Protein AF-A0A959QUW0-F1 (afdb_monomer_lite)

pLDDT: mean 83.77, std 16.44, range [34.31, 96.44]

Radius of gyration: 16.31 Å; chains: 1; bounding box: 42×39×40 Å

Structure (mmCIF, N/CA/C/O backbone):
data_AF-A0A959QUW0-F1
#
_entry.id   AF-A0A959QUW0-F1
#
loop_
_atom_site.group_PDB
_atom_site.id
_atom_site.type_symbol
_atom_site.label_atom_id
_atom_site.label_alt_id
_atom_site.label_comp_id
_atom_site.label_asym_id
_atom_site.label_entity_id
_atom_site.label_seq_id
_atom_site.pdbx_PDB_ins_code
_atom_site.Cartn_x
_atom_site.Cartn_y
_atom_site.Cartn_z
_atom_site.occupancy
_atom_site.B_iso_or_equiv
_atom_site.auth_seq_id
_atom_site.auth_comp_id
_atom_site.auth_asym_id
_atom_site.auth_atom_id
_atom_site.pdbx_PDB_model_num
ATOM 1 N N . MET A 1 1 ? 13.089 -11.878 11.881 1.00 35.53 1 MET A N 1
ATOM 2 C CA . MET A 1 1 ? 12.065 -12.626 11.130 1.00 35.53 1 MET A CA 1
ATOM 3 C C . MET A 1 1 ? 10.771 -11.864 11.329 1.00 35.53 1 MET A C 1
ATOM 5 O O . MET A 1 1 ? 10.345 -11.741 12.4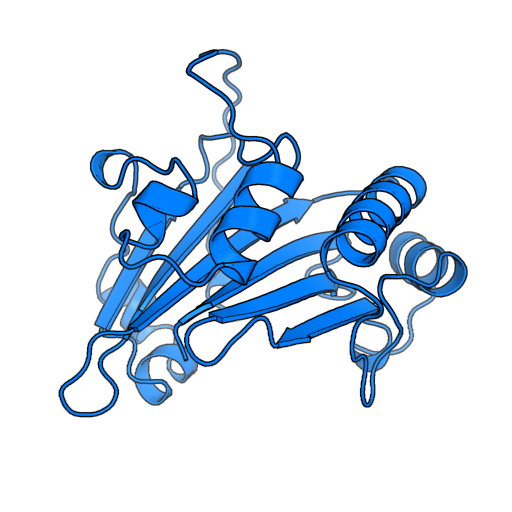71 1.00 35.53 1 MET A O 1
ATOM 9 N N . GLY A 1 2 ? 10.291 -11.177 10.294 1.00 37.03 2 GLY A N 1
ATOM 10 C CA . GLY A 1 2 ? 9.143 -10.270 10.414 1.00 37.03 2 GLY A CA 1
ATOM 11 C C . GLY A 1 2 ? 7.819 -11.014 10.252 1.00 37.03 2 GLY A C 1
ATOM 12 O O . GLY A 1 2 ? 7.801 -12.114 9.706 1.00 37.03 2 GLY A O 1
ATOM 13 N N . LEU A 1 3 ? 6.706 -10.398 10.668 1.00 40.47 3 LEU A N 1
ATOM 14 C CA . LEU A 1 3 ? 5.327 -10.872 10.447 1.00 40.47 3 LEU A CA 1
ATOM 15 C C . LEU A 1 3 ? 5.106 -11.335 8.985 1.00 40.47 3 LEU A C 1
ATOM 17 O O . LEU A 1 3 ? 4.420 -12.321 8.742 1.00 40.47 3 LEU A O 1
ATOM 21 N N . PHE A 1 4 ? 5.786 -10.684 8.033 1.00 46.38 4 PHE A N 1
ATOM 22 C CA . PHE A 1 4 ? 5.810 -11.001 6.600 1.00 46.38 4 PHE A CA 1
ATOM 23 C C . PHE A 1 4 ? 6.355 -12.398 6.239 1.00 46.38 4 PHE A C 1
ATOM 25 O O . PHE A 1 4 ? 5.895 -12.986 5.264 1.00 46.38 4 PHE A O 1
ATOM 32 N N . ASP A 1 5 ? 7.296 -12.953 7.009 1.00 41.53 5 ASP A N 1
ATOM 33 C CA . ASP A 1 5 ? 7.909 -14.259 6.713 1.00 41.53 5 ASP A CA 1
ATOM 34 C C . ASP A 1 5 ? 7.010 -15.436 7.139 1.00 41.53 5 ASP A C 1
ATOM 36 O O . ASP A 1 5 ? 7.130 -16.539 6.606 1.00 41.53 5 ASP A O 1
ATOM 40 N N . PHE A 1 6 ? 6.094 -15.212 8.091 1.00 41.03 6 PHE A N 1
ATOM 41 C CA . PHE A 1 6 ? 5.283 -16.265 8.712 1.00 41.03 6 PHE A CA 1
ATOM 42 C C . PHE A 1 6 ? 4.085 -16.707 7.851 1.00 41.03 6 PHE A C 1
ATOM 44 O O . PHE A 1 6 ? 3.748 -17.888 7.824 1.00 41.03 6 PHE A O 1
ATOM 51 N N . PHE A 1 7 ? 3.463 -15.795 7.097 1.00 45.50 7 PHE A N 1
ATOM 52 C CA . PHE A 1 7 ? 2.233 -16.081 6.335 1.00 45.50 7 PHE A CA 1
ATOM 53 C C . PHE A 1 7 ? 2.466 -16.721 4.952 1.00 45.50 7 PHE A C 1
ATOM 55 O O . PHE A 1 7 ? 1.519 -17.006 4.226 1.00 45.50 7 PHE A O 1
ATOM 62 N N . ARG A 1 8 ? 3.721 -17.008 4.578 1.00 43.03 8 ARG A N 1
ATOM 63 C CA . ARG A 1 8 ? 4.110 -17.460 3.228 1.00 43.03 8 ARG A CA 1
ATOM 64 C C . ARG A 1 8 ? 3.700 -18.906 2.875 1.00 43.03 8 ARG A C 1
ATOM 66 O O . ARG A 1 8 ? 3.784 -19.282 1.709 1.00 43.03 8 ARG A O 1
ATOM 73 N N . ASN A 1 9 ? 3.253 -19.716 3.843 1.00 35.12 9 ASN A N 1
ATOM 74 C CA . ASN A 1 9 ? 3.161 -21.181 3.700 1.00 35.12 9 ASN A CA 1
ATOM 75 C C . ASN A 1 9 ? 1.754 -21.786 3.511 1.00 35.12 9 ASN A C 1
ATOM 77 O O . ASN A 1 9 ? 1.622 -23.007 3.578 1.00 35.12 9 ASN A O 1
ATOM 81 N N . SER A 1 10 ? 0.708 -21.010 3.215 1.00 35.69 10 SER A N 1
ATOM 82 C CA . SER A 1 10 ? -0.604 -21.582 2.865 1.00 35.69 10 SER A CA 1
ATOM 83 C C . SER A 1 10 ? -1.092 -21.085 1.507 1.00 35.69 10 SER A C 1
ATOM 85 O O . SER A 1 10 ? -1.676 -20.012 1.413 1.00 35.69 10 SER A O 1
ATOM 87 N N . LYS A 1 11 ? -0.872 -21.872 0.448 1.00 38.28 11 LYS A N 1
ATOM 88 C CA . LYS A 1 11 ? -1.528 -21.673 -0.852 1.00 38.28 11 LYS A CA 1
ATOM 89 C C . LYS A 1 11 ? -2.442 -22.853 -1.161 1.00 38.28 11 LYS A C 1
ATOM 91 O O . LYS A 1 11 ? -1.979 -23.989 -1.248 1.00 38.28 11 LYS A O 1
ATOM 96 N N . LYS A 1 12 ? -3.719 -22.564 -1.400 1.00 37.34 12 LYS A N 1
ATOM 97 C CA . LYS A 1 12 ? -4.600 -23.336 -2.281 1.00 37.34 12 LYS A CA 1
ATOM 98 C C . LYS A 1 12 ? -5.350 -22.337 -3.158 1.00 37.34 12 LYS A C 1
ATOM 100 O O . LYS A 1 12 ? -5.782 -21.303 -2.670 1.00 37.34 12 LYS A O 1
ATOM 105 N N . ASN A 1 13 ? -5.411 -22.646 -4.447 1.00 39.84 13 ASN A N 1
ATOM 106 C CA . ASN A 1 13 ? -6.091 -21.849 -5.460 1.00 39.84 13 ASN A CA 1
ATOM 107 C C . ASN A 1 13 ? -7.608 -21.976 -5.295 1.00 39.84 13 ASN A C 1
ATOM 109 O O . ASN A 1 13 ? -8.086 -23.101 -5.169 1.00 39.84 13 ASN A O 1
ATOM 113 N N . ASP A 1 14 ? -8.331 -20.866 -5.422 1.00 35.91 14 ASP A N 1
ATOM 114 C CA . ASP A 1 14 ? -9.705 -20.871 -5.926 1.00 35.91 14 ASP A CA 1
ATOM 115 C C . ASP A 1 14 ? -9.975 -19.574 -6.715 1.00 35.91 14 ASP A C 1
ATOM 117 O O . ASP A 1 14 ? -9.581 -18.495 -6.255 1.00 35.91 14 ASP A O 1
ATOM 121 N N . PRO A 1 15 ? -10.586 -19.645 -7.912 1.00 47.59 15 PRO A N 1
ATOM 122 C CA . PRO A 1 15 ? -11.012 -18.481 -8.673 1.00 47.59 15 PRO A CA 1
ATOM 123 C C . PRO A 1 15 ? -12.492 -18.136 -8.413 1.00 47.59 15 PRO A C 1
ATOM 125 O O . PRO A 1 15 ? -13.307 -18.992 -8.092 1.00 47.59 15 PRO A O 1
ATOM 128 N N . ASP A 1 16 ? -12.819 -16.868 -8.663 1.00 40.66 16 ASP A N 1
ATOM 129 C CA . ASP A 1 16 ? -14.159 -16.300 -8.867 1.00 40.66 16 ASP A CA 1
ATOM 130 C C . ASP A 1 16 ? -15.137 -16.153 -7.684 1.00 40.66 16 ASP A C 1
ATOM 132 O O . ASP A 1 16 ? -15.983 -16.998 -7.411 1.00 40.66 16 ASP A O 1
ATOM 136 N N . THR A 1 17 ? -15.198 -14.916 -7.173 1.00 34.47 17 THR A N 1
ATOM 137 C CA . THR A 1 17 ? -16.477 -14.220 -6.943 1.00 34.47 17 THR A CA 1
ATOM 138 C C . THR A 1 17 ? -16.372 -12.768 -7.418 1.00 34.47 17 THR A C 1
ATOM 140 O O . THR A 1 17 ? -15.717 -11.935 -6.790 1.00 34.47 17 THR A O 1
ATOM 143 N N . ASN A 1 18 ? -17.025 -12.468 -8.542 1.00 34.31 18 ASN A N 1
ATOM 144 C CA . ASN A 1 18 ? -17.259 -11.119 -9.056 1.00 34.31 18 ASN A CA 1
ATOM 145 C C . ASN A 1 18 ? -18.348 -10.427 -8.213 1.00 34.31 18 ASN A C 1
ATOM 147 O O . ASN A 1 18 ? -19.526 -10.476 -8.550 1.00 34.31 18 ASN A O 1
ATOM 151 N N . ASN A 1 19 ? -17.949 -9.775 -7.120 1.00 35.81 19 ASN A N 1
ATOM 152 C CA . ASN A 1 19 ? -18.774 -8.811 -6.389 1.00 35.81 19 ASN A CA 1
ATOM 153 C C . ASN A 1 19 ? -18.081 -7.444 -6.466 1.00 35.81 19 ASN A C 1
ATOM 155 O O . ASN A 1 19 ? -17.059 -7.250 -5.819 1.00 35.81 19 ASN A O 1
ATOM 159 N N . GLY A 1 20 ? -18.606 -6.525 -7.287 1.00 43.78 20 GLY A N 1
ATOM 160 C CA . GLY A 1 20 ? -18.319 -5.082 -7.235 1.00 43.78 20 GLY A CA 1
ATOM 161 C C . GLY A 1 20 ? -16.859 -4.675 -7.008 1.00 43.78 20 GLY A C 1
ATOM 162 O O . GLY A 1 20 ? -16.581 -3.960 -6.048 1.00 43.78 20 GLY A O 1
ATOM 163 N N . ARG A 1 21 ? -15.923 -5.122 -7.858 1.00 58.09 21 ARG A N 1
ATOM 164 C CA . ARG A 1 21 ? -14.510 -4.730 -7.728 1.00 58.09 21 ARG A CA 1
ATOM 165 C C . ARG A 1 21 ? -14.369 -3.211 -7.862 1.00 58.09 21 ARG A C 1
ATOM 167 O O . ARG A 1 21 ? -14.600 -2.654 -8.932 1.00 58.09 21 ARG A O 1
ATOM 174 N N . VAL A 1 22 ? -13.998 -2.550 -6.768 1.00 74.62 22 VAL A N 1
ATOM 175 C CA . VAL A 1 22 ? -13.673 -1.120 -6.755 1.00 74.62 22 VAL A CA 1
ATOM 176 C C . VAL A 1 22 ? -12.304 -0.942 -7.415 1.00 74.62 22 VAL A C 1
ATOM 178 O O . VAL A 1 22 ? -11.347 -1.630 -7.051 1.00 74.62 22 VAL A O 1
ATOM 181 N N . SER A 1 23 ? -12.205 -0.049 -8.404 1.00 84.12 23 SER A N 1
ATOM 182 C CA . SER A 1 23 ? -10.933 0.216 -9.080 1.00 84.12 23 SER A CA 1
ATOM 183 C C . SER A 1 23 ? -9.972 0.987 -8.177 1.00 84.12 23 SER A C 1
ATOM 185 O O . SER A 1 23 ? -10.380 1.718 -7.268 1.00 84.12 23 SER A O 1
ATOM 187 N N . ILE A 1 24 ? -8.675 0.863 -8.463 1.00 87.75 24 ILE A N 1
ATOM 188 C CA . ILE A 1 24 ? -7.638 1.554 -7.697 1.00 87.75 24 ILE A CA 1
ATOM 189 C C . ILE A 1 24 ? -7.803 3.079 -7.767 1.00 87.75 24 ILE A C 1
ATOM 191 O O . ILE A 1 24 ? -7.673 3.748 -6.751 1.00 87.75 24 ILE A O 1
ATOM 195 N N . GLU A 1 25 ? -8.196 3.642 -8.911 1.00 89.44 25 GLU A N 1
ATOM 196 C CA . GLU A 1 25 ? -8.419 5.084 -9.073 1.00 89.44 25 GLU A CA 1
ATOM 197 C C . GLU A 1 25 ? -9.594 5.597 -8.245 1.00 89.44 25 GLU A C 1
ATOM 199 O O . GLU A 1 25 ? -9.512 6.688 -7.677 1.00 89.44 25 GLU A O 1
ATOM 204 N N . SER A 1 26 ? -10.681 4.822 -8.157 1.00 88.12 26 SER A N 1
ATOM 205 C CA . SER A 1 26 ? -11.836 5.180 -7.333 1.00 88.12 26 SER A CA 1
ATOM 206 C C . SER A 1 26 ? -11.449 5.250 -5.858 1.00 88.12 26 SER A C 1
ATOM 208 O O . SER A 1 26 ? -11.794 6.219 -5.183 1.00 88.12 26 SER A O 1
ATOM 210 N N . ILE A 1 27 ? -10.657 4.286 -5.383 1.00 91.56 27 ILE A N 1
ATOM 211 C CA . ILE A 1 27 ? -10.139 4.267 -4.007 1.00 91.56 27 ILE A CA 1
ATOM 212 C C . ILE A 1 27 ? -9.197 5.436 -3.761 1.00 91.56 27 ILE A C 1
ATOM 214 O O . ILE A 1 27 ? -9.352 6.161 -2.782 1.00 91.56 27 ILE A O 1
ATOM 218 N N . LEU A 1 28 ? -8.236 5.653 -4.658 1.00 92.88 28 LEU A N 1
ATOM 219 C CA . LEU A 1 28 ? -7.275 6.744 -4.538 1.00 92.88 28 LEU A CA 1
ATOM 220 C C . LEU A 1 28 ? -7.973 8.109 -4.519 1.00 92.88 28 LEU A C 1
ATOM 222 O O . LEU A 1 28 ? -7.607 8.976 -3.726 1.00 92.88 28 LEU A O 1
ATOM 226 N N . SER A 1 29 ? -9.013 8.281 -5.335 1.00 91.12 29 SER A N 1
ATOM 227 C CA . SER A 1 29 ? -9.832 9.494 -5.354 1.00 91.12 29 SER A CA 1
ATOM 228 C C . SER A 1 29 ? -10.610 9.678 -4.049 1.00 91.12 29 SER A C 1
ATOM 230 O O . SER A 1 29 ? -10.595 10.769 -3.484 1.00 91.12 29 SER A O 1
ATOM 232 N N . ALA A 1 30 ? -11.239 8.621 -3.527 1.00 91.56 30 ALA A N 1
ATOM 233 C CA . ALA A 1 30 ? -11.976 8.669 -2.264 1.00 91.56 30 ALA A CA 1
ATOM 234 C C . ALA A 1 30 ? -11.059 8.979 -1.065 1.00 91.56 30 ALA A C 1
ATOM 236 O O . ALA A 1 30 ? -11.357 9.872 -0.268 1.00 91.56 30 ALA A O 1
ATOM 237 N N . LEU A 1 31 ? -9.895 8.325 -0.987 1.00 93.56 31 LEU A N 1
ATOM 238 C CA . LEU A 1 31 ? -8.881 8.610 0.032 1.00 93.56 31 LEU A CA 1
ATOM 239 C C . LEU A 1 31 ? -8.392 10.058 -0.056 1.00 93.56 31 LEU A C 1
ATOM 241 O O . LEU A 1 31 ? -8.257 10.720 0.971 1.00 93.56 31 LEU A O 1
ATOM 245 N N . LYS A 1 32 ? -8.168 10.573 -1.271 1.00 92.06 32 LYS A N 1
ATOM 246 C CA . LYS A 1 32 ? -7.741 11.960 -1.508 1.00 92.06 32 LYS A CA 1
ATOM 247 C C . LYS A 1 32 ? -8.784 12.979 -1.050 1.00 92.06 32 LYS A C 1
ATOM 249 O O . LYS A 1 32 ? -8.406 13.982 -0.448 1.00 92.06 32 LYS A O 1
ATOM 254 N N . LEU A 1 33 ? -10.072 12.705 -1.268 1.00 90.38 33 LEU A N 1
ATOM 255 C CA . LEU A 1 33 ? -11.173 13.554 -0.799 1.00 90.38 33 LEU A CA 1
ATOM 256 C C . LEU A 1 33 ? -11.292 13.597 0.733 1.00 90.38 33 LEU A C 1
ATOM 258 O O . LEU A 1 33 ? -11.799 14.581 1.260 1.00 90.38 33 LEU A O 1
ATOM 262 N N . GLY A 1 34 ? -10.800 12.575 1.443 1.00 83.50 34 GLY A N 1
ATOM 263 C CA . GLY A 1 34 ? -10.765 12.569 2.908 1.00 83.50 34 GLY A CA 1
ATOM 264 C C . GLY A 1 34 ? -12.145 12.403 3.542 1.00 83.50 34 GLY A C 1
ATOM 265 O O . GLY A 1 34 ? -12.473 13.104 4.492 1.00 83.50 34 GLY A O 1
ATOM 266 N N . THR A 1 35 ? -12.960 11.492 3.011 1.00 79.81 35 THR A N 1
ATOM 267 C CA . THR A 1 35 ? -14.326 11.241 3.492 1.00 79.81 35 THR A CA 1
ATOM 268 C C . THR A 1 35 ? -14.371 10.748 4.945 1.00 79.81 35 THR A C 1
ATOM 270 O O . THR A 1 35 ? -13.447 10.080 5.426 1.00 79.81 35 THR A O 1
ATOM 273 N N . ASP A 1 36 ? -15.501 10.985 5.619 1.00 81.31 36 ASP A N 1
ATOM 274 C CA . ASP A 1 36 ? -15.783 10.486 6.979 1.00 81.31 36 ASP A CA 1
ATOM 275 C C . ASP A 1 36 ? -16.100 8.981 7.040 1.00 81.31 36 ASP A C 1
ATOM 277 O O . ASP A 1 36 ? -16.233 8.424 8.126 1.00 81.31 36 ASP A O 1
ATOM 281 N N . GLN A 1 37 ? -16.188 8.316 5.884 1.00 83.38 37 GLN A N 1
ATOM 282 C CA . GLN A 1 37 ? -16.351 6.864 5.783 1.00 83.38 37 GLN A CA 1
ATOM 283 C C . GLN A 1 37 ? -15.207 6.108 6.477 1.00 83.38 37 GLN A C 1
ATOM 285 O O . GLN A 1 37 ? -14.070 6.596 6.544 1.00 83.38 37 GLN A O 1
ATOM 290 N N . ASP A 1 38 ? -15.520 4.909 6.975 1.00 87.62 38 ASP A N 1
ATOM 291 C CA . ASP A 1 38 ? -14.524 3.996 7.537 1.00 87.62 38 ASP A CA 1
ATOM 292 C C . ASP A 1 38 ? -13.542 3.541 6.445 1.00 87.62 38 ASP A C 1
ATOM 294 O O . ASP A 1 38 ? -13.916 3.353 5.284 1.00 87.62 38 ASP A O 1
ATOM 298 N N . LEU A 1 39 ? -12.269 3.354 6.807 1.00 91.44 39 LEU A N 1
ATOM 299 C CA . LEU A 1 39 ? -11.226 2.972 5.857 1.00 91.44 39 LEU A CA 1
ATOM 300 C C . LEU A 1 39 ? -11.571 1.683 5.096 1.00 91.44 39 LEU A C 1
ATOM 302 O O . LEU A 1 39 ? -11.337 1.609 3.892 1.00 91.44 39 LEU A O 1
ATOM 306 N N . LEU A 1 40 ? -12.138 0.670 5.756 1.00 91.81 40 LEU A N 1
ATOM 307 C CA . LEU A 1 40 ? -12.486 -0.581 5.082 1.00 91.81 40 LEU A CA 1
ATOM 308 C C . LEU A 1 40 ? -13.654 -0.402 4.108 1.00 91.81 40 LEU A C 1
ATOM 310 O O . LEU A 1 40 ? -13.661 -1.046 3.061 1.00 91.81 40 LEU A O 1
ATOM 314 N N . GLU A 1 41 ? -14.585 0.510 4.395 1.00 89.50 41 GLU A N 1
ATOM 315 C CA . GLU A 1 41 ? -15.672 0.861 3.475 1.00 89.50 41 GLU A CA 1
ATOM 316 C C . GLU A 1 41 ? -15.136 1.547 2.217 1.00 89.50 41 GLU A C 1
ATOM 318 O O . GLU A 1 41 ? -15.491 1.142 1.110 1.00 89.50 41 GLU A O 1
ATOM 323 N N . ILE A 1 42 ? -14.222 2.514 2.370 1.00 90.19 42 ILE A N 1
ATOM 324 C CA . ILE A 1 42 ? -13.548 3.177 1.238 1.00 90.19 42 ILE A CA 1
ATOM 325 C C . ILE A 1 42 ? -12.841 2.144 0.352 1.00 90.19 42 ILE A C 1
ATOM 327 O O . ILE A 1 42 ? -12.854 2.244 -0.875 1.00 90.19 42 ILE A O 1
ATOM 331 N N . LEU A 1 43 ? -12.232 1.135 0.977 1.00 91.25 43 LEU A N 1
ATOM 332 C CA . LEU A 1 43 ? -11.502 0.070 0.294 1.00 91.25 43 LEU A CA 1
ATOM 333 C C . LEU A 1 43 ? -12.410 -1.032 -0.266 1.00 91.25 43 LEU A C 1
ATOM 335 O O . LEU A 1 43 ? -11.908 -1.940 -0.926 1.00 91.25 43 LEU A O 1
ATOM 339 N N . GLY A 1 44 ? -13.719 -0.994 -0.001 1.00 88.88 44 GLY A N 1
ATOM 340 C CA . GLY A 1 44 ? -14.638 -2.069 -0.373 1.00 88.88 44 GLY A CA 1
ATOM 341 C C . GLY A 1 44 ? -14.301 -3.410 0.293 1.00 88.88 44 GLY A C 1
ATOM 342 O O . GLY A 1 44 ? -14.613 -4.469 -0.250 1.00 88.88 44 GLY A O 1
ATOM 343 N N . VAL A 1 45 ? -13.633 -3.388 1.450 1.00 90.06 45 VAL A N 1
ATOM 344 C CA . VAL A 1 45 ? -13.217 -4.583 2.188 1.00 90.06 45 VAL A CA 1
ATOM 345 C C . VAL A 1 45 ? -14.262 -4.920 3.242 1.00 90.06 45 VAL A C 1
ATOM 347 O O . VAL A 1 45 ? -14.504 -4.164 4.179 1.00 90.06 45 VAL A O 1
ATOM 350 N N . ASN A 1 46 ? -14.849 -6.110 3.142 1.00 89.19 46 ASN A N 1
ATOM 351 C CA . ASN A 1 46 ? -15.743 -6.612 4.177 1.00 89.19 46 ASN A CA 1
ATOM 352 C C . ASN A 1 46 ? -14.932 -7.053 5.408 1.00 89.19 46 ASN A C 1
ATOM 354 O O . ASN A 1 46 ? -14.209 -8.050 5.342 1.00 89.19 46 ASN A O 1
ATOM 358 N N . PHE A 1 47 ? -15.093 -6.364 6.541 1.00 89.94 47 PHE A N 1
ATOM 359 C CA . PHE A 1 47 ? -14.412 -6.698 7.798 1.00 89.94 47 PHE A CA 1
ATOM 360 C C . PHE A 1 47 ? -14.620 -8.159 8.230 1.00 89.94 47 PHE A C 1
ATOM 362 O O . PHE A 1 47 ? -13.687 -8.800 8.705 1.00 89.94 47 PHE A O 1
ATOM 369 N N . TYR A 1 48 ? -15.806 -8.729 7.992 1.00 89.62 48 TYR A N 1
ATOM 370 C CA . TYR A 1 48 ? -16.114 -10.118 8.352 1.00 89.62 48 TYR A CA 1
ATOM 371 C C . TYR A 1 48 ? -15.359 -11.159 7.513 1.00 89.62 48 TYR A C 1
ATOM 373 O O . TYR A 1 48 ? -15.315 -12.327 7.890 1.00 89.62 48 TYR A O 1
ATOM 381 N N . SER A 1 49 ? -14.754 -10.754 6.392 1.00 89.44 49 SER A N 1
ATOM 382 C CA . SER A 1 49 ? -13.868 -11.624 5.605 1.00 89.44 49 SER A CA 1
ATOM 383 C C . SER A 1 49 ? -12.456 -11.730 6.191 1.00 89.44 49 SER A C 1
ATOM 385 O O . SER A 1 49 ? -11.672 -12.576 5.764 1.00 89.44 49 SER A O 1
ATOM 387 N N . LEU A 1 50 ? -12.110 -10.873 7.158 1.00 93.19 50 LEU A N 1
ATOM 388 C CA . LEU A 1 50 ? -10.770 -10.815 7.719 1.00 93.19 50 LEU A CA 1
ATOM 389 C C . LEU A 1 50 ? -10.603 -11.818 8.863 1.00 93.19 50 LEU A C 1
ATOM 391 O O . LEU A 1 50 ? -11.440 -11.943 9.757 1.00 93.19 50 LEU A O 1
ATOM 395 N N . LYS A 1 51 ? -9.461 -12.501 8.873 1.00 94.50 51 LYS A N 1
ATOM 396 C CA . LYS A 1 51 ? -9.051 -13.408 9.946 1.00 94.50 51 LYS A CA 1
ATOM 397 C C . LYS A 1 51 ? -8.244 -12.620 10.975 1.00 94.50 51 LYS A C 1
ATOM 399 O O . LYS A 1 51 ? -7.280 -11.947 10.619 1.00 94.50 51 LYS A O 1
ATOM 404 N N . LYS A 1 52 ? -8.613 -12.696 12.256 1.00 94.88 52 LYS A N 1
ATOM 405 C CA . LYS A 1 52 ? -7.848 -12.059 13.342 1.00 94.88 52 LYS A CA 1
ATOM 406 C C . LYS A 1 52 ? -6.574 -12.859 13.625 1.00 94.88 52 LYS A C 1
ATOM 408 O O . LYS A 1 52 ? -6.627 -14.078 13.791 1.00 94.88 52 LYS A O 1
ATOM 413 N N . ALA A 1 53 ? -5.431 -12.183 13.693 1.00 91.69 53 ALA A N 1
ATOM 414 C CA . ALA A 1 53 ? -4.181 -12.779 14.146 1.00 91.69 53 ALA A CA 1
ATOM 415 C C . ALA A 1 53 ? -4.263 -13.129 15.635 1.00 91.69 53 ALA A C 1
ATOM 417 O O . ALA A 1 53 ? -4.901 -12.429 16.420 1.00 91.69 53 ALA A O 1
ATOM 418 N N . SER A 1 54 ? -3.600 -14.214 16.034 1.00 89.31 54 SER A N 1
ATOM 419 C CA . SER A 1 54 ? -3.514 -14.572 17.446 1.00 89.31 54 SER A CA 1
ATOM 420 C C . SER A 1 54 ? -2.616 -13.596 18.205 1.00 89.31 54 SER A C 1
ATOM 422 O O . SER A 1 54 ? -1.642 -13.067 17.661 1.00 89.31 54 SER A O 1
ATOM 424 N N . ASP A 1 55 ? -2.872 -13.436 19.503 1.00 84.56 55 ASP A N 1
ATOM 425 C CA . ASP A 1 55 ? -2.033 -12.614 20.383 1.00 84.56 55 ASP A CA 1
ATOM 426 C C . ASP A 1 55 ? -0.562 -13.046 20.355 1.00 84.56 55 ASP A C 1
ATOM 428 O O . ASP A 1 55 ? 0.338 -12.226 20.527 1.00 84.56 55 ASP A O 1
ATOM 432 N N . GLN A 1 56 ? -0.294 -14.334 20.111 1.00 84.12 56 GLN A N 1
ATOM 433 C CA . GLN A 1 56 ? 1.066 -14.849 19.983 1.00 84.12 56 GLN A CA 1
ATOM 434 C C . GLN A 1 56 ? 1.787 -14.271 18.758 1.00 84.12 56 GLN A C 1
ATOM 436 O O . GLN A 1 56 ? 2.960 -13.919 18.857 1.00 84.12 56 GLN A O 1
ATOM 441 N N . ILE A 1 57 ? 1.102 -14.138 17.617 1.00 80.88 57 ILE A N 1
ATOM 442 C CA . ILE A 1 57 ? 1.672 -13.521 16.409 1.00 80.88 57 ILE A CA 1
ATOM 443 C C . ILE A 1 57 ? 2.024 -12.059 16.690 1.00 80.88 57 ILE A C 1
ATOM 445 O O . ILE A 1 57 ? 3.104 -11.601 16.317 1.00 80.88 57 ILE A O 1
ATOM 449 N N . LEU A 1 58 ? 1.148 -11.352 17.403 1.00 79.88 58 LEU A N 1
ATOM 450 C CA . LEU A 1 58 ? 1.348 -9.957 17.788 1.00 79.88 58 LEU A CA 1
ATOM 451 C C . LEU A 1 58 ? 2.545 -9.810 18.747 1.00 79.88 58 LEU A C 1
ATOM 453 O O . LEU A 1 58 ? 3.433 -8.990 18.519 1.00 79.88 58 LEU A O 1
ATOM 457 N N . LYS A 1 59 ? 2.650 -10.689 19.754 1.00 81.75 59 LYS A N 1
ATOM 458 C CA . LYS A 1 59 ? 3.787 -10.748 20.694 1.00 81.75 59 LYS A CA 1
ATOM 459 C C . LYS A 1 59 ? 5.117 -11.081 20.026 1.00 81.75 59 LYS A C 1
ATOM 461 O O . LYS A 1 59 ? 6.155 -10.578 20.448 1.00 81.75 59 LYS A O 1
ATOM 466 N N . ASN A 1 60 ? 5.088 -11.884 18.968 1.00 83.06 60 ASN A N 1
ATOM 467 C CA . ASN A 1 60 ? 6.279 -12.229 18.197 1.00 83.06 60 ASN A CA 1
ATOM 468 C C . ASN A 1 60 ? 6.771 -11.073 17.300 1.00 83.06 60 ASN A C 1
ATOM 470 O O . ASN A 1 60 ? 7.810 -11.212 16.657 1.00 83.06 60 ASN A O 1
ATOM 474 N N . ASN A 1 61 ? 6.065 -9.934 17.261 1.00 80.38 61 ASN A N 1
ATOM 475 C CA . ASN A 1 61 ? 6.417 -8.759 16.465 1.00 80.38 61 ASN A CA 1
ATOM 476 C C . ASN A 1 61 ? 6.615 -7.526 17.364 1.00 80.38 61 ASN A C 1
ATOM 478 O O . ASN A 1 61 ? 5.763 -6.640 17.428 1.00 80.38 61 ASN A O 1
ATOM 482 N N . PRO A 1 62 ? 7.763 -7.432 18.064 1.00 81.81 62 PRO A N 1
ATOM 483 C CA . PRO A 1 62 ? 8.015 -6.377 19.046 1.00 81.81 62 PRO A CA 1
ATOM 484 C C . PRO A 1 62 ? 8.002 -4.963 18.448 1.00 81.81 62 PRO A C 1
ATOM 486 O O . PRO A 1 62 ? 7.729 -4.002 19.164 1.00 81.81 62 PRO A O 1
ATOM 489 N N . SER A 1 63 ? 8.261 -4.815 17.145 1.00 82.69 63 SER A N 1
ATOM 490 C CA . SER A 1 63 ? 8.112 -3.540 16.437 1.00 82.69 63 SER A CA 1
ATOM 491 C C . SER A 1 63 ? 6.661 -3.061 16.392 1.00 82.69 63 SER A C 1
ATOM 493 O O . SER A 1 63 ? 6.418 -1.878 16.608 1.00 82.69 63 SER A O 1
ATOM 495 N N . ASP A 1 64 ? 5.709 -3.970 16.166 1.00 82.94 64 ASP A N 1
ATOM 496 C CA . ASP A 1 64 ? 4.279 -3.650 16.118 1.00 82.94 64 ASP A CA 1
ATOM 497 C C . ASP A 1 64 ? 3.764 -3.288 17.517 1.00 82.94 64 ASP A C 1
ATOM 499 O O . ASP A 1 64 ? 3.070 -2.286 17.683 1.00 82.94 64 ASP A O 1
ATOM 503 N N . LEU A 1 65 ? 4.196 -4.024 18.547 1.00 82.69 65 LEU A N 1
ATOM 504 C CA . LEU A 1 65 ? 3.901 -3.673 19.940 1.00 82.69 65 LEU A CA 1
ATOM 505 C C . LEU A 1 65 ? 4.455 -2.293 20.315 1.00 82.69 65 LEU A C 1
ATOM 507 O O . LEU A 1 65 ? 3.755 -1.488 20.924 1.00 82.69 65 LEU A O 1
ATOM 511 N N . LYS A 1 66 ? 5.698 -1.992 19.919 1.00 83.00 66 LYS A N 1
ATOM 512 C CA . LYS A 1 66 ? 6.314 -0.678 20.152 1.00 83.00 66 LYS A CA 1
ATOM 513 C C . LYS A 1 66 ? 5.582 0.445 19.408 1.00 83.00 66 LYS A C 1
ATOM 515 O O . LYS A 1 66 ? 5.548 1.566 19.902 1.00 83.00 66 LYS A O 1
ATOM 520 N N . ALA A 1 67 ? 4.997 0.146 18.250 1.00 80.81 67 ALA A N 1
ATOM 521 C CA . ALA A 1 67 ? 4.168 1.074 17.483 1.00 80.81 67 ALA A CA 1
ATOM 522 C C . ALA A 1 67 ? 2.739 1.233 18.047 1.00 80.81 67 ALA A C 1
ATOM 524 O O . ALA A 1 67 ? 1.979 2.055 17.542 1.00 80.81 67 ALA A O 1
ATOM 525 N N . GLY A 1 68 ? 2.368 0.484 19.095 1.00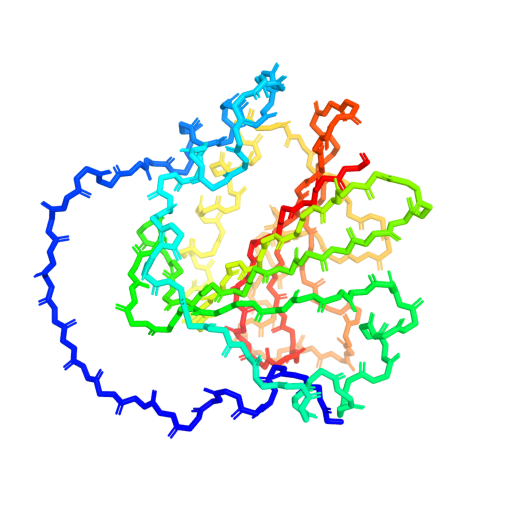 86.50 68 GLY A N 1
ATOM 526 C CA . GLY A 1 68 ? 1.049 0.569 19.728 1.00 86.50 68 GLY A CA 1
ATOM 527 C C . GLY A 1 68 ? -0.053 -0.192 18.988 1.00 86.50 68 GLY A C 1
ATOM 528 O O . GLY A 1 68 ? -1.233 0.119 19.169 1.00 86.50 68 GLY A O 1
ATOM 529 N N . VAL A 1 69 ? 0.312 -1.170 18.151 1.00 89.31 69 VAL A N 1
ATOM 530 C CA . VAL A 1 69 ? -0.643 -2.072 17.495 1.00 89.31 69 VAL A CA 1
ATOM 531 C C . VAL A 1 69 ? -1.326 -2.931 18.554 1.00 89.31 69 VAL A C 1
ATOM 533 O O . VAL A 1 69 ? -0.663 -3.592 19.353 1.00 89.31 69 VAL A O 1
ATOM 536 N N . ILE A 1 70 ? -2.657 -2.916 18.549 1.00 91.69 70 ILE A N 1
ATOM 537 C CA . ILE A 1 70 ? -3.499 -3.671 19.483 1.00 91.69 70 ILE A CA 1
ATOM 538 C C . ILE A 1 70 ? -4.186 -4.854 18.809 1.00 91.69 70 ILE A C 1
ATOM 540 O O . ILE A 1 70 ? -4.440 -5.863 19.460 1.00 91.69 70 ILE A O 1
ATOM 544 N N . GLU A 1 71 ? -4.461 -4.759 17.508 1.00 92.81 71 GLU A N 1
ATOM 545 C CA . GLU A 1 71 ? -5.084 -5.834 16.745 1.00 92.81 71 GLU A CA 1
ATOM 546 C C . GLU A 1 71 ? -4.495 -5.905 15.339 1.00 92.81 71 GLU A C 1
ATOM 548 O O . GLU A 1 71 ? -4.174 -4.888 14.723 1.00 92.81 71 GLU A O 1
ATOM 553 N N . VAL A 1 72 ? -4.375 -7.127 14.826 1.00 93.12 72 VAL A N 1
ATOM 554 C CA . VAL A 1 72 ? -3.961 -7.397 13.452 1.00 93.12 72 VAL A CA 1
ATOM 555 C C . VAL A 1 72 ? -4.956 -8.371 12.850 1.00 93.12 72 VAL A C 1
ATOM 557 O O . VAL A 1 72 ? -5.277 -9.398 13.447 1.00 93.12 72 VAL A O 1
ATOM 560 N N . TYR A 1 73 ? -5.423 -8.050 11.657 1.00 95.19 73 TYR A N 1
ATOM 561 C CA . TYR A 1 73 ? -6.296 -8.871 10.843 1.00 95.19 73 TYR A CA 1
ATOM 562 C C . TYR A 1 73 ? -5.633 -9.106 9.487 1.00 95.19 73 TYR A C 1
ATOM 564 O O . TYR A 1 73 ? -4.805 -8.310 9.046 1.00 95.19 73 TYR A O 1
ATOM 572 N N . PHE A 1 74 ? -5.972 -10.200 8.821 1.00 93.94 74 PHE A N 1
ATOM 573 C CA . PHE A 1 74 ? -5.395 -10.546 7.530 1.00 93.94 74 PHE A CA 1
ATOM 574 C C . PHE A 1 74 ? -6.397 -11.270 6.635 1.00 93.94 74 PHE A C 1
ATOM 576 O O . PHE A 1 74 ? -7.326 -11.925 7.109 1.00 93.94 74 PHE A O 1
ATOM 583 N N . ASN A 1 75 ? -6.187 -11.167 5.328 1.00 92.81 75 ASN A N 1
ATOM 584 C CA . ASN A 1 75 ? -6.885 -11.946 4.315 1.00 92.81 75 ASN A CA 1
ATOM 585 C C . ASN A 1 75 ? -5.890 -12.268 3.186 1.00 92.81 75 ASN A C 1
ATOM 587 O O . ASN A 1 75 ? -5.276 -11.355 2.642 1.00 92.81 75 ASN A O 1
ATOM 591 N N . HIS A 1 76 ? -5.711 -13.555 2.878 1.00 86.31 76 HIS A N 1
ATOM 592 C CA . HIS A 1 76 ? -4.819 -14.066 1.818 1.00 86.31 76 HIS A CA 1
ATOM 593 C C . HIS A 1 76 ? -5.578 -14.822 0.721 1.00 86.31 76 HIS A C 1
ATOM 595 O O . HIS A 1 76 ? -4.970 -15.397 -0.176 1.00 86.31 76 HIS A O 1
ATOM 601 N N . ASP A 1 77 ? -6.905 -14.860 0.827 1.00 73.44 77 ASP A N 1
ATOM 602 C CA . ASP A 1 77 ? -7.781 -15.687 0.003 1.00 73.44 77 ASP A CA 1
ATOM 603 C C . ASP A 1 77 ? -8.675 -14.779 -0.869 1.00 73.44 77 ASP A C 1
ATOM 605 O O . ASP A 1 77 ? -9.831 -15.090 -1.147 1.00 73.44 77 ASP A O 1
ATOM 609 N N . SER A 1 78 ? -8.202 -13.578 -1.221 1.00 81.88 78 SER A N 1
ATOM 610 C CA . SER A 1 78 ? -9.001 -12.563 -1.918 1.00 81.88 78 SER A CA 1
ATOM 611 C C . SER A 1 78 ? -8.144 -11.677 -2.816 1.00 81.88 78 SER A C 1
ATOM 613 O O . SER A 1 78 ? -7.016 -11.335 -2.476 1.00 81.88 78 SER A O 1
ATOM 615 N N . TYR A 1 79 ? -8.710 -11.270 -3.954 1.00 85.06 79 TYR A N 1
ATOM 616 C CA . TYR A 1 79 ? -8.090 -10.311 -4.867 1.00 85.06 79 TYR A CA 1
ATOM 617 C C . TYR A 1 79 ? -8.592 -8.895 -4.588 1.00 85.06 79 TYR A C 1
ATOM 619 O O . TYR A 1 79 ? -9.792 -8.629 -4.659 1.00 85.06 79 TYR A O 1
ATOM 627 N N . PHE A 1 80 ? -7.662 -7.981 -4.336 1.00 87.94 80 PHE A N 1
ATOM 628 C CA . PHE A 1 80 ? -7.906 -6.568 -4.082 1.00 87.94 80 PHE A CA 1
ATOM 629 C C . PHE A 1 80 ? -7.369 -5.725 -5.240 1.00 87.94 80 PHE A C 1
ATOM 631 O O . PHE A 1 80 ? -6.213 -5.865 -5.653 1.00 87.94 80 PHE A O 1
ATOM 638 N N . PHE A 1 81 ? -8.224 -4.837 -5.752 1.00 86.19 81 PHE A N 1
ATOM 639 C CA . PHE A 1 81 ? -7.882 -3.818 -6.757 1.00 86.19 81 PHE A CA 1
ATOM 640 C C . PHE A 1 81 ? -7.181 -4.406 -7.993 1.00 86.19 81 PHE A C 1
ATOM 642 O O . PHE A 1 81 ? -6.237 -3.823 -8.516 1.00 86.19 81 PHE A O 1
ATOM 649 N N . ASP A 1 82 ? -7.600 -5.612 -8.392 1.00 83.06 82 ASP A N 1
ATOM 650 C CA . ASP A 1 82 ? -7.079 -6.410 -9.514 1.00 83.06 82 ASP A CA 1
ATOM 651 C C . ASP A 1 82 ? -5.602 -6.836 -9.438 1.00 83.06 82 ASP A C 1
ATOM 653 O O . ASP A 1 82 ? -5.110 -7.517 -10.341 1.00 83.06 82 ASP A O 1
ATOM 657 N N . HIS A 1 83 ? -4.881 -6.474 -8.376 1.00 86.88 83 HIS A N 1
ATOM 658 C CA . HIS A 1 83 ? -3.424 -6.614 -8.333 1.00 86.88 83 HIS A CA 1
ATOM 659 C C . HIS A 1 83 ? -2.906 -7.322 -7.087 1.00 86.88 83 HIS A C 1
ATOM 661 O O . HIS A 1 83 ? -1.924 -8.057 -7.182 1.00 86.88 83 HIS A O 1
ATOM 667 N N . PHE A 1 84 ? -3.538 -7.115 -5.935 1.00 91.12 84 PHE A N 1
ATOM 668 C CA . PHE A 1 84 ? -3.040 -7.614 -4.658 1.00 91.12 84 PHE A CA 1
ATOM 669 C C . PHE A 1 84 ? -3.825 -8.849 -4.229 1.00 91.12 84 PHE A C 1
ATOM 671 O O . PHE A 1 84 ? -5.045 -8.865 -4.336 1.00 91.12 84 PHE A O 1
ATOM 678 N N . ASP A 1 85 ? -3.137 -9.882 -3.753 1.00 91.56 85 ASP A N 1
ATOM 679 C CA . ASP A 1 85 ? -3.752 -11.144 -3.309 1.00 91.56 85 ASP A CA 1
ATOM 680 C C . ASP A 1 85 ? -3.762 -11.287 -1.780 1.00 91.56 85 ASP A C 1
ATOM 682 O O . ASP A 1 85 ? -4.276 -12.256 -1.226 1.00 91.56 85 ASP A O 1
ATOM 686 N N . SER A 1 86 ? -3.173 -10.311 -1.090 1.00 93.00 86 SER A N 1
ATOM 687 C CA . SER A 1 86 ? -3.021 -10.314 0.353 1.00 93.00 86 SER A CA 1
ATOM 688 C C . SER A 1 86 ? -3.304 -8.939 0.934 1.00 93.00 86 SER A C 1
ATOM 690 O O . SER A 1 86 ? -2.893 -7.918 0.382 1.00 93.00 86 SER A O 1
ATOM 692 N N . LEU A 1 87 ? -3.949 -8.935 2.096 1.00 94.81 87 LEU A N 1
ATOM 693 C CA . LEU A 1 87 ? -4.197 -7.778 2.943 1.00 94.81 87 LEU A CA 1
ATOM 694 C C . LEU A 1 87 ? -3.759 -8.099 4.374 1.00 94.81 87 LEU A C 1
ATOM 696 O O . LEU A 1 87 ? -4.127 -9.133 4.931 1.00 94.81 87 LEU A O 1
ATOM 700 N N . VAL A 1 88 ? -3.032 -7.174 4.992 1.00 94.31 88 VAL A N 1
ATOM 701 C CA . VAL A 1 88 ? -2.877 -7.080 6.446 1.00 94.31 88 VAL A CA 1
ATOM 702 C C . VAL A 1 88 ? -3.482 -5.758 6.904 1.00 94.31 88 VAL A C 1
ATOM 704 O O . VAL A 1 88 ? -3.140 -4.700 6.388 1.00 94.31 88 VAL A O 1
ATOM 707 N N . TYR A 1 89 ? -4.379 -5.820 7.878 1.00 95.31 89 TYR A N 1
ATOM 708 C CA . TYR A 1 89 ? -5.066 -4.681 8.470 1.00 95.31 89 TYR A CA 1
ATOM 709 C C . TYR A 1 89 ? -4.674 -4.571 9.941 1.00 95.31 89 TYR A C 1
ATOM 711 O O . TYR A 1 89 ? -4.904 -5.494 10.723 1.00 95.31 89 TYR A O 1
ATOM 719 N N . LYS A 1 90 ? -4.044 -3.465 10.324 1.00 94.19 90 LYS A N 1
ATOM 720 C CA . LYS A 1 90 ? -3.592 -3.218 11.695 1.00 94.19 90 LYS A CA 1
ATOM 721 C C . LYS A 1 90 ? -4.427 -2.118 12.327 1.00 94.19 90 LYS A C 1
ATOM 723 O O . LYS A 1 90 ? -4.683 -1.095 11.699 1.00 94.19 90 LYS A O 1
ATOM 728 N N . VAL A 1 91 ? -4.776 -2.313 13.592 1.00 93.44 91 VAL A N 1
ATOM 729 C CA . VAL A 1 91 ? -5.425 -1.308 14.435 1.00 93.44 91 VAL A CA 1
ATOM 730 C C . VAL A 1 91 ? -4.462 -0.949 15.558 1.00 93.44 91 VAL A C 1
ATOM 732 O O . VAL A 1 91 ? -3.971 -1.830 16.268 1.00 93.44 91 VAL A O 1
ATOM 735 N N . TYR A 1 92 ? -4.186 0.339 15.723 1.00 90.81 92 TYR A N 1
ATOM 736 C CA . TYR A 1 92 ? -3.334 0.877 16.782 1.00 90.81 92 TYR A CA 1
ATOM 737 C C . TYR A 1 92 ? -4.070 1.976 17.540 1.00 90.81 92 TYR A C 1
ATOM 739 O O . TYR A 1 92 ? -4.996 2.608 17.028 1.00 90.81 92 TYR A O 1
ATOM 747 N N . ARG A 1 93 ? -3.668 2.183 18.796 1.00 83.75 93 ARG A N 1
ATOM 748 C CA . ARG A 1 93 ? -4.247 3.208 19.671 1.00 83.75 93 ARG A CA 1
ATOM 749 C C . ARG A 1 93 ? -3.167 4.179 20.153 1.00 83.75 93 ARG A C 1
ATOM 751 O O . ARG A 1 93 ? -2.654 4.018 21.262 1.00 83.75 93 ARG A O 1
ATOM 758 N N . PRO A 1 94 ? -2.777 5.170 19.335 1.00 78.69 94 PRO A N 1
ATOM 759 C CA . PRO A 1 94 ? -1.908 6.242 19.793 1.00 78.69 94 PRO A CA 1
ATOM 760 C C . PRO A 1 94 ? -2.699 7.180 20.716 1.00 78.69 94 PRO A C 1
ATOM 762 O O . PRO A 1 94 ? -3.512 7.984 20.269 1.00 78.69 94 PRO A O 1
ATOM 765 N N . GLY A 1 95 ? -2.473 7.076 22.027 1.00 79.06 95 GLY A N 1
ATOM 766 C CA . GLY A 1 95 ? -3.207 7.874 23.012 1.00 79.06 95 GLY A CA 1
ATOM 767 C C . GLY A 1 95 ? -4.670 7.434 23.135 1.00 79.06 95 GLY A C 1
ATOM 768 O O . GLY A 1 95 ? -4.936 6.307 23.549 1.00 79.06 95 GLY A O 1
ATOM 769 N N . SER A 1 96 ? -5.617 8.323 22.817 1.00 75.88 96 SER A N 1
ATOM 770 C CA . SER A 1 96 ? -7.065 8.065 22.919 1.00 75.88 96 SER A CA 1
ATOM 771 C C . SER A 1 96 ? -7.748 7.727 21.593 1.00 75.88 96 SER A C 1
ATOM 773 O O . SER A 1 96 ? -8.890 7.275 21.606 1.00 75.88 96 SER A O 1
ATOM 775 N N . GLU A 1 97 ? -7.082 7.939 20.460 1.00 81.38 97 GLU A N 1
ATOM 776 C CA . GLU A 1 97 ? -7.672 7.747 19.133 1.00 81.38 97 GLU A CA 1
ATOM 777 C C . GLU A 1 97 ? -7.312 6.375 18.566 1.00 81.38 97 GLU A C 1
ATOM 779 O O . GLU A 1 97 ? -6.232 5.844 18.827 1.00 81.38 97 GLU A O 1
ATOM 784 N N . LEU A 1 98 ? -8.230 5.781 17.803 1.00 87.12 98 LEU A N 1
ATOM 785 C CA . LEU A 1 98 ? -7.954 4.582 17.018 1.00 87.12 98 LEU A CA 1
ATOM 786 C C . LEU A 1 98 ? -7.489 5.001 15.632 1.00 87.12 98 LEU A C 1
ATOM 788 O O . LEU A 1 98 ? -8.128 5.835 14.996 1.00 87.12 98 LEU A O 1
ATOM 792 N N . LYS A 1 99 ? -6.409 4.384 15.166 1.00 89.69 99 LYS A N 1
ATOM 793 C CA . LYS A 1 99 ? -5.903 4.554 13.809 1.00 89.69 99 LYS A CA 1
ATOM 794 C C . LYS A 1 99 ? -5.703 3.199 13.156 1.00 89.69 99 LYS A C 1
ATOM 796 O O . LYS A 1 99 ? -5.470 2.189 13.832 1.00 89.69 99 LYS A O 1
ATOM 801 N N . ARG A 1 100 ? -5.831 3.190 11.836 1.00 93.50 100 ARG A N 1
ATOM 802 C CA . ARG A 1 100 ? -5.809 1.987 11.017 1.00 93.50 100 ARG A CA 1
ATOM 803 C C . ARG A 1 100 ? -4.725 2.066 9.958 1.00 93.50 100 ARG A C 1
ATOM 805 O O . ARG A 1 100 ? -4.457 3.121 9.391 1.00 93.50 100 ARG A O 1
ATOM 812 N N . GLN A 1 101 ? -4.142 0.913 9.670 1.00 94.31 101 GLN A N 1
ATOM 813 C CA . GLN A 1 101 ? -3.198 0.730 8.578 1.00 94.31 101 GLN A CA 1
ATOM 814 C C . GLN A 1 101 ? -3.609 -0.465 7.733 1.00 94.31 101 GLN A C 1
ATOM 816 O O . GLN A 1 101 ? -3.873 -1.544 8.268 1.00 94.31 101 GLN A O 1
ATOM 821 N N . CYS A 1 102 ? -3.612 -0.286 6.417 1.00 94.88 102 CYS A N 1
ATOM 822 C CA . CYS A 1 102 ? -3.839 -1.348 5.447 1.00 94.88 102 CYS A CA 1
ATOM 823 C C . CYS A 1 102 ? -2.573 -1.588 4.630 1.00 94.88 102 CYS A C 1
ATOM 825 O O . CYS A 1 102 ? -1.993 -0.665 4.065 1.00 94.88 102 CYS A O 1
ATOM 827 N N . PHE A 1 103 ? -2.193 -2.855 4.525 1.00 94.69 103 PHE A N 1
ATOM 828 C CA . PHE A 1 103 ? -1.043 -3.332 3.775 1.00 94.69 103 PHE A CA 1
ATOM 829 C C . PHE A 1 103 ? -1.525 -4.340 2.739 1.00 94.69 103 PHE A C 1
ATOM 831 O O . PHE A 1 103 ? -1.748 -5.508 3.062 1.00 94.69 103 PHE A O 1
ATOM 838 N N . PHE A 1 104 ? -1.679 -3.896 1.500 1.00 95.00 104 PHE A N 1
ATOM 839 C CA . PHE A 1 104 ? -1.964 -4.765 0.368 1.00 95.00 104 PHE A CA 1
ATOM 840 C C . PHE A 1 104 ? -0.656 -5.200 -0.271 1.00 95.00 104 PHE A C 1
ATOM 842 O O . PHE A 1 104 ? 0.238 -4.377 -0.467 1.00 95.00 104 PHE A O 1
ATOM 849 N N . TYR A 1 105 ? -0.511 -6.477 -0.600 1.00 93.94 105 TYR A N 1
ATOM 850 C CA . TYR A 1 105 ? 0.690 -6.951 -1.277 1.00 93.94 105 TYR A CA 1
ATOM 851 C C . TYR A 1 105 ? 0.427 -8.174 -2.144 1.00 93.94 105 TYR A C 1
ATOM 853 O O . TYR A 1 105 ? -0.580 -8.862 -2.000 1.00 93.94 105 TYR A O 1
ATOM 861 N N . CYS A 1 106 ? 1.351 -8.412 -3.066 1.00 93.31 106 CYS A N 1
ATOM 862 C CA . CYS A 1 106 ? 1.444 -9.621 -3.869 1.00 93.31 106 CYS A CA 1
ATOM 863 C C . CYS A 1 106 ? 2.900 -9.845 -4.293 1.00 93.31 106 CYS A C 1
ATOM 865 O O . CYS A 1 106 ? 3.783 -9.008 -4.070 1.00 93.31 106 CYS A O 1
ATOM 867 N N . THR A 1 107 ? 3.167 -10.984 -4.923 1.00 91.81 107 THR A N 1
ATOM 868 C CA . THR A 1 107 ? 4.404 -11.177 -5.688 1.00 91.81 107 THR A CA 1
ATOM 869 C C . THR A 1 107 ? 4.152 -10.785 -7.139 1.00 91.81 107 THR A C 1
ATOM 871 O O . THR A 1 107 ? 3.304 -11.386 -7.794 1.00 91.81 107 THR A O 1
ATOM 874 N N . MET A 1 108 ? 4.908 -9.817 -7.661 1.00 91.25 108 MET A N 1
ATOM 875 C CA . MET A 1 108 ? 4.779 -9.361 -9.046 1.00 91.25 108 MET A CA 1
ATOM 876 C C . MET A 1 108 ? 6.135 -9.420 -9.745 1.00 91.25 108 MET A C 1
ATOM 878 O O . MET A 1 108 ? 7.074 -8.741 -9.350 1.00 91.25 108 MET A O 1
ATOM 882 N N . LEU A 1 109 ? 6.233 -10.254 -10.783 1.00 87.88 109 LEU A N 1
ATOM 883 C CA . LEU A 1 109 ? 7.485 -10.490 -11.517 1.00 87.88 109 LEU A CA 1
ATOM 884 C C . LEU A 1 109 ? 7.645 -9.580 -12.739 1.00 87.88 109 LEU A C 1
ATOM 886 O O . LEU A 1 109 ? 8.757 -9.390 -13.222 1.00 87.88 109 LEU A O 1
ATOM 890 N N . ASN A 1 110 ? 6.537 -9.062 -13.274 1.00 92.38 110 ASN A N 1
ATOM 891 C CA . ASN A 1 110 ? 6.544 -8.278 -14.502 1.00 92.38 110 ASN A CA 1
ATOM 892 C C . ASN A 1 110 ? 6.801 -6.789 -14.193 1.00 92.38 110 ASN A C 1
ATOM 894 O O . ASN A 1 110 ? 5.888 -6.123 -13.695 1.00 92.38 110 ASN A O 1
ATOM 898 N N . PRO A 1 111 ? 7.989 -6.238 -14.517 1.00 93.00 111 PRO A N 1
ATOM 899 C CA . PRO A 1 111 ? 8.297 -4.833 -14.255 1.00 93.00 111 PRO A CA 1
ATOM 900 C C . PRO A 1 111 ? 7.398 -3.862 -15.034 1.00 93.00 111 PRO A C 1
ATOM 902 O O . PRO A 1 111 ? 7.129 -2.773 -14.537 1.00 93.00 111 PRO A O 1
ATOM 905 N N . GLU A 1 112 ? 6.880 -4.246 -16.208 1.00 94.88 112 GLU A N 1
ATOM 906 C CA . GLU A 1 112 ? 5.951 -3.400 -16.975 1.00 94.88 112 GLU A CA 1
ATOM 907 C C . GLU A 1 112 ? 4.608 -3.247 -16.260 1.00 94.88 112 GLU A C 1
ATOM 909 O O . GLU A 1 112 ? 4.041 -2.157 -16.230 1.00 94.88 112 GLU A O 1
ATOM 914 N N . SER A 1 113 ? 4.106 -4.324 -15.645 1.00 93.50 113 SER A N 1
ATOM 915 C CA . SER A 1 113 ? 2.871 -4.276 -14.858 1.00 93.50 113 SER A CA 1
ATOM 916 C C . SER A 1 113 ? 3.035 -3.368 -13.643 1.00 93.50 113 SER A C 1
ATOM 918 O O . SER A 1 113 ? 2.179 -2.521 -13.404 1.00 93.50 113 SER A O 1
ATOM 920 N N . ILE A 1 114 ? 4.159 -3.488 -12.928 1.00 94.31 114 ILE A N 1
ATOM 921 C CA . ILE A 1 114 ? 4.483 -2.622 -11.787 1.00 94.31 114 ILE A CA 1
ATOM 922 C C . ILE A 1 114 ? 4.523 -1.165 -12.247 1.00 94.31 114 ILE A C 1
ATOM 924 O O . ILE A 1 114 ? 3.798 -0.338 -11.704 1.00 94.31 114 ILE A O 1
ATOM 928 N N . PHE A 1 115 ? 5.300 -0.866 -13.292 1.00 95.50 115 PHE A N 1
ATOM 929 C CA . PHE A 1 115 ? 5.443 0.490 -13.818 1.00 95.50 115 PHE A CA 1
ATOM 930 C C . PHE A 1 115 ? 4.106 1.089 -14.269 1.00 95.50 115 PHE A C 1
ATOM 932 O O . PHE A 1 115 ? 3.811 2.240 -13.952 1.00 95.50 115 PHE A O 1
ATOM 939 N N . SER A 1 116 ? 3.271 0.309 -14.960 1.00 94.38 116 SER A N 1
ATOM 940 C CA . SER A 1 116 ? 1.936 0.738 -15.387 1.00 94.38 116 SER A CA 1
ATOM 941 C C . SER A 1 116 ? 1.040 1.092 -14.197 1.00 94.38 116 SER A C 1
ATOM 943 O O . SER A 1 116 ? 0.404 2.146 -14.204 1.00 94.38 116 SER A O 1
ATOM 945 N N . ILE A 1 117 ? 1.032 0.272 -13.142 1.00 94.44 117 ILE A N 1
ATOM 946 C CA . ILE A 1 117 ? 0.275 0.564 -11.917 1.00 94.44 117 ILE A CA 1
ATOM 947 C C . ILE A 1 117 ? 0.828 1.825 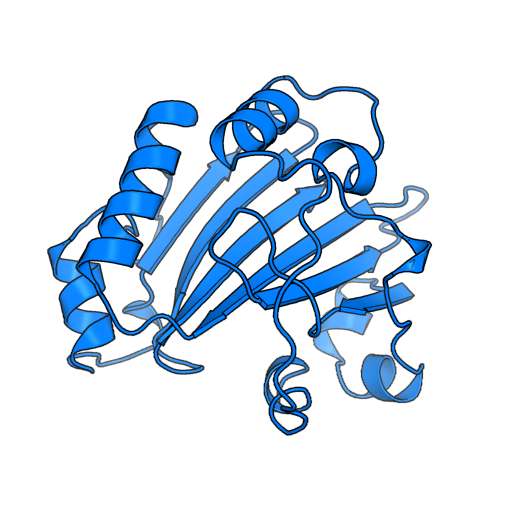-11.245 1.00 94.44 117 ILE A C 1
ATOM 949 O O . ILE A 1 117 ? 0.065 2.717 -10.886 1.00 94.44 117 ILE A O 1
ATOM 953 N N . SER A 1 118 ? 2.149 1.947 -11.120 1.00 94.88 118 SER A N 1
ATOM 954 C CA . SER A 1 118 ? 2.794 3.125 -10.531 1.00 94.88 118 SER A CA 1
ATOM 955 C C . SER A 1 118 ? 2.491 4.413 -11.297 1.00 94.88 118 SER A C 1
ATOM 957 O O . SER A 1 118 ? 2.313 5.460 -10.676 1.00 94.88 118 SER A O 1
ATOM 959 N N . LYS A 1 119 ? 2.363 4.344 -12.628 1.00 94.62 119 LYS A N 1
ATOM 960 C CA . LYS A 1 119 ? 1.911 5.476 -13.445 1.00 94.62 119 LYS A CA 1
ATOM 961 C C . LYS A 1 119 ? 0.465 5.866 -13.163 1.00 94.62 119 LYS A C 1
ATOM 963 O O . LYS A 1 119 ? 0.213 7.049 -12.979 1.00 94.62 119 LYS A O 1
ATOM 968 N N . ARG A 1 120 ? -0.452 4.907 -13.007 1.00 93.38 120 ARG A N 1
ATOM 969 C CA . ARG A 1 120 ? -1.852 5.197 -12.626 1.00 93.38 120 ARG A CA 1
ATOM 970 C C . ARG A 1 120 ? -1.946 5.912 -11.270 1.00 93.38 120 ARG A C 1
ATOM 972 O O . ARG A 1 120 ? -2.747 6.832 -11.104 1.00 93.38 120 ARG A O 1
ATOM 979 N N . PHE A 1 121 ? -1.096 5.535 -10.309 1.00 95.06 121 PHE A N 1
ATOM 980 C CA . PHE A 1 121 ? -0.966 6.259 -9.037 1.00 95.06 121 PHE A CA 1
ATOM 981 C C . PHE A 1 121 ? -0.479 7.692 -9.246 1.00 95.06 121 PHE A C 1
ATOM 983 O O . PHE A 1 121 ? -1.090 8.620 -8.723 1.00 95.06 121 PHE A O 1
ATOM 990 N N . GLU A 1 122 ? 0.597 7.877 -10.015 1.00 94.62 122 GLU A N 1
ATOM 991 C CA . GLU A 1 122 ? 1.158 9.199 -10.311 1.00 94.62 122 GLU A CA 1
ATOM 992 C C . GLU A 1 122 ? 0.151 10.108 -11.032 1.00 94.62 122 GLU A C 1
ATOM 994 O O . GLU A 1 122 ? 0.014 11.278 -10.690 1.00 94.62 122 GLU A O 1
ATOM 999 N N . GLU A 1 123 ? -0.609 9.570 -11.983 1.00 94.06 123 GLU A N 1
ATOM 1000 C CA . GLU A 1 123 ? -1.651 10.300 -12.713 1.00 94.06 123 GLU A CA 1
ATOM 1001 C C . GLU A 1 123 ? -2.800 10.743 -11.793 1.00 94.06 123 GLU A C 1
ATOM 1003 O O . GLU A 1 123 ? -3.317 11.851 -11.928 1.00 94.06 123 GLU A O 1
ATOM 1008 N N . THR A 1 124 ? -3.177 9.911 -10.816 1.00 93.12 124 THR A N 1
ATOM 1009 C CA . THR A 1 124 ? -4.298 10.197 -9.900 1.00 93.12 124 THR A CA 1
ATOM 1010 C C . THR A 1 124 ? -3.889 11.116 -8.736 1.00 93.12 124 THR A C 1
ATOM 1012 O O . THR A 1 124 ? -4.628 12.019 -8.312 1.00 93.12 124 THR A O 1
ATOM 1015 N N . LEU A 1 125 ? -2.700 10.887 -8.179 1.00 94.19 125 LEU A N 1
ATOM 1016 C CA . LEU A 1 125 ? -2.231 11.504 -6.935 1.00 94.19 125 LEU A CA 1
ATOM 1017 C C . LEU A 1 125 ? -1.198 12.616 -7.160 1.00 94.19 125 LEU A C 1
ATOM 1019 O O . LEU A 1 125 ? -0.960 13.406 -6.248 1.00 94.19 125 LEU A O 1
ATOM 1023 N N . GLY A 1 126 ? -0.619 12.708 -8.357 1.00 93.12 126 GLY A N 1
ATOM 1024 C CA . GLY A 1 126 ? 0.528 13.557 -8.670 1.00 93.12 126 GLY A CA 1
ATOM 1025 C C . GLY A 1 126 ? 1.867 12.858 -8.409 1.00 93.12 126 GLY A C 1
ATOM 1026 O O . GLY A 1 126 ? 1.930 11.667 -8.106 1.00 93.12 126 GLY A O 1
ATOM 1027 N N . THR A 1 127 ? 2.967 13.602 -8.511 1.00 93.00 127 THR A N 1
ATOM 1028 C CA . THR A 1 127 ? 4.323 13.058 -8.339 1.00 93.00 127 THR A CA 1
ATOM 1029 C C . THR A 1 127 ? 4.581 12.612 -6.891 1.00 93.00 127 THR A C 1
ATOM 1031 O O . THR A 1 127 ? 4.364 13.403 -5.968 1.00 93.00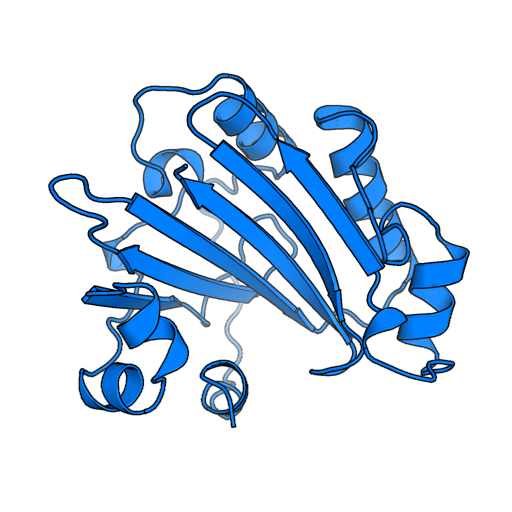 127 THR A O 1
ATOM 1034 N N . PRO A 1 128 ? 5.065 11.375 -6.657 1.00 93.62 128 PRO A N 1
ATOM 1035 C CA . PRO A 1 128 ? 5.389 10.912 -5.314 1.00 93.62 128 PRO A CA 1
ATOM 1036 C C . PRO A 1 128 ? 6.630 11.588 -4.738 1.00 93.62 128 PRO A C 1
ATOM 1038 O O . PRO A 1 128 ? 7.574 11.946 -5.442 1.00 93.62 128 PRO A O 1
ATOM 1041 N N . ASN A 1 129 ? 6.688 11.620 -3.413 1.00 91.19 129 ASN A N 1
ATOM 1042 C CA . ASN A 1 129 ? 7.922 11.816 -2.675 1.00 91.19 129 ASN A CA 1
ATOM 1043 C C . ASN A 1 129 ? 8.680 10.478 -2.560 1.00 91.19 129 ASN A C 1
ATOM 1045 O O . ASN A 1 129 ? 8.107 9.468 -2.147 1.00 91.19 129 ASN A O 1
ATOM 1049 N N . SER A 1 130 ? 9.970 10.474 -2.896 1.00 83.50 130 SER A N 1
ATOM 1050 C CA . SER A 1 130 ? 10.851 9.303 -2.803 1.00 83.50 130 SER A CA 1
ATOM 1051 C C . SER A 1 130 ? 12.126 9.575 -1.985 1.00 83.50 130 SER A C 1
ATOM 1053 O O . SER A 1 130 ? 13.172 8.997 -2.276 1.00 83.50 130 SER A O 1
ATOM 1055 N N . ILE A 1 131 ? 12.092 10.490 -1.000 1.00 75.19 131 ILE A N 1
ATOM 1056 C CA . ILE A 1 131 ? 13.286 10.927 -0.246 1.00 75.19 131 ILE A CA 1
ATOM 1057 C C . ILE A 1 131 ? 14.115 9.727 0.242 1.00 75.19 131 ILE A C 1
ATOM 1059 O O . ILE A 1 131 ? 13.653 8.893 1.020 1.00 75.19 131 ILE A O 1
ATOM 1063 N N . GLY A 1 132 ? 15.373 9.678 -0.209 1.00 76.00 132 GLY A N 1
ATOM 1064 C CA . GLY A 1 132 ? 16.365 8.682 0.206 1.00 76.00 132 GLY A CA 1
ATOM 1065 C C . GLY A 1 132 ? 16.214 7.291 -0.422 1.00 76.00 132 GLY A C 1
ATOM 1066 O O . GLY A 1 132 ? 16.916 6.375 0.003 1.00 76.00 132 GLY A O 1
ATOM 1067 N N . ARG A 1 133 ? 15.318 7.108 -1.402 1.00 84.06 133 ARG A N 1
ATOM 1068 C CA . ARG A 1 133 ? 15.057 5.827 -2.085 1.00 84.06 133 ARG A CA 1
ATOM 1069 C C . ARG A 1 133 ? 14.873 6.024 -3.590 1.00 84.06 133 ARG A C 1
ATOM 1071 O O . ARG A 1 133 ? 14.733 7.149 -4.075 1.00 84.06 133 ARG A O 1
ATOM 1078 N N . LYS A 1 134 ? 14.886 4.924 -4.344 1.00 89.56 134 LYS A N 1
ATOM 1079 C CA . LYS A 1 134 ? 14.562 4.945 -5.775 1.00 89.56 134 LYS A CA 1
ATOM 1080 C C . LYS A 1 134 ? 13.072 5.216 -5.965 1.00 89.56 134 LYS A C 1
ATOM 1082 O O . LYS A 1 134 ? 12.255 4.756 -5.174 1.00 89.56 134 LYS A O 1
ATOM 1087 N N . SER A 1 135 ? 12.714 5.968 -7.002 1.00 92.00 135 SER A N 1
ATOM 1088 C CA . SER A 1 135 ? 11.308 6.268 -7.280 1.00 92.00 135 SER A CA 1
ATOM 1089 C C . SER A 1 135 ? 10.601 5.045 -7.859 1.00 92.00 135 SER A C 1
ATOM 1091 O O . SER A 1 135 ? 11.097 4.425 -8.798 1.00 92.00 135 SER A O 1
ATOM 1093 N N . ILE A 1 136 ? 9.406 4.739 -7.350 1.00 93.50 136 ILE A N 1
ATOM 1094 C CA . ILE A 1 136 ? 8.515 3.722 -7.933 1.00 93.50 136 ILE A CA 1
ATOM 1095 C C . ILE A 1 136 ? 7.956 4.138 -9.304 1.00 93.50 136 ILE A C 1
ATOM 1097 O O . ILE A 1 136 ? 7.409 3.313 -10.018 1.00 93.50 136 ILE A O 1
ATOM 1101 N N . CYS A 1 137 ? 8.109 5.404 -9.701 1.00 93.12 137 CYS A N 1
ATOM 1102 C CA . CYS A 1 137 ? 7.710 5.905 -11.019 1.00 93.12 137 CYS A CA 1
ATOM 1103 C C . CYS A 1 137 ? 8.881 5.941 -12.020 1.00 93.12 137 CYS A C 1
ATOM 1105 O O . CYS A 1 137 ? 8.711 6.429 -13.136 1.00 93.12 137 CYS A O 1
ATOM 1107 N N . ASP A 1 138 ? 10.065 5.436 -11.649 1.00 93.25 138 ASP A N 1
ATOM 1108 C CA . ASP A 1 138 ? 11.204 5.255 -12.552 1.00 93.25 138 ASP A CA 1
ATOM 1109 C C . ASP A 1 138 ? 11.287 3.797 -13.023 1.00 93.25 138 ASP A C 1
ATOM 1111 O O . ASP A 1 138 ? 11.637 2.885 -12.271 1.00 93.25 138 ASP A O 1
ATOM 1115 N N . LYS A 1 139 ? 11.006 3.591 -14.313 1.00 94.25 139 LYS A N 1
ATOM 1116 C CA . LYS A 1 139 ? 11.026 2.275 -14.955 1.00 94.25 139 LYS A CA 1
ATOM 1117 C C . LYS A 1 139 ? 12.366 1.559 -14.791 1.00 94.25 139 LYS A C 1
ATOM 1119 O O . LYS A 1 139 ? 12.391 0.355 -14.548 1.00 94.25 139 LYS A O 1
ATOM 1124 N N . SER A 1 140 ? 13.478 2.287 -14.894 1.00 92.25 140 SER A N 1
ATOM 1125 C CA . SER A 1 140 ? 14.810 1.682 -14.814 1.00 92.25 140 SER A CA 1
ATOM 1126 C C . SER A 1 140 ? 15.097 1.116 -13.422 1.00 92.25 140 SER A C 1
ATOM 1128 O O . SER A 1 140 ? 15.655 0.025 -13.291 1.00 92.25 140 SER A O 1
ATOM 1130 N N . SER A 1 141 ? 14.639 1.813 -12.381 1.00 90.69 141 SER A N 1
ATOM 1131 C CA . SER A 1 141 ? 14.732 1.360 -10.996 1.00 90.69 141 SER A CA 1
ATOM 1132 C C . SER A 1 141 ? 13.920 0.078 -10.770 1.00 90.69 141 SER A C 1
ATOM 1134 O O . SER A 1 141 ? 14.462 -0.901 -10.255 1.00 90.69 141 SER A O 1
ATOM 1136 N N . ILE A 1 142 ? 12.674 0.024 -11.255 1.00 92.81 142 ILE A N 1
ATOM 1137 C CA . ILE A 1 142 ? 11.821 -1.176 -11.162 1.00 92.81 142 ILE A CA 1
ATOM 1138 C C . ILE A 1 142 ? 12.464 -2.370 -11.878 1.00 92.81 142 ILE A C 1
ATOM 1140 O O . ILE A 1 142 ? 12.521 -3.472 -11.329 1.00 92.81 142 ILE A O 1
ATOM 1144 N N . GLU A 1 143 ? 12.976 -2.166 -13.095 1.00 92.50 143 GLU A N 1
ATOM 1145 C CA . GLU A 1 143 ? 13.658 -3.217 -13.855 1.00 92.50 143 GLU A CA 1
ATOM 1146 C C . GLU A 1 143 ? 14.895 -3.753 -13.126 1.00 92.50 143 GLU A C 1
ATOM 1148 O O . GLU A 1 143 ? 15.161 -4.956 -13.171 1.00 92.50 143 GLU A O 1
ATOM 1153 N N . ASN A 1 144 ? 15.657 -2.887 -12.454 1.00 89.62 144 ASN A N 1
ATOM 1154 C CA . ASN A 1 144 ? 16.832 -3.303 -11.693 1.00 89.62 144 ASN A CA 1
ATOM 1155 C C . ASN A 1 144 ? 16.448 -4.186 -10.504 1.00 89.62 144 ASN A C 1
ATOM 1157 O O . ASN A 1 144 ? 17.064 -5.240 -10.324 1.00 89.62 144 ASN A O 1
ATOM 1161 N N . VAL A 1 145 ? 15.396 -3.821 -9.762 1.00 88.94 145 VAL A N 1
ATOM 1162 C CA . VAL A 1 145 ? 14.849 -4.662 -8.685 1.00 88.94 145 VAL A CA 1
ATOM 1163 C C . VAL A 1 145 ? 14.360 -6.001 -9.238 1.00 88.94 145 VAL A C 1
ATOM 1165 O O . VAL A 1 145 ? 14.749 -7.051 -8.731 1.00 88.94 145 VAL A O 1
ATOM 1168 N N . ALA A 1 146 ? 13.592 -5.995 -10.332 1.00 88.94 146 ALA A N 1
ATOM 1169 C CA . ALA A 1 146 ? 13.057 -7.216 -10.940 1.00 88.94 146 ALA A CA 1
ATOM 1170 C C . ALA A 1 146 ? 14.149 -8.160 -11.475 1.00 88.94 146 ALA A C 1
ATOM 1172 O O . ALA A 1 146 ? 13.987 -9.377 -11.447 1.00 88.94 146 ALA A O 1
ATOM 1173 N N . ARG A 1 147 ? 15.281 -7.618 -11.939 1.00 87.69 147 ARG A N 1
ATOM 1174 C CA . ARG A 1 147 ? 16.437 -8.400 -12.412 1.00 87.69 147 ARG A CA 1
ATOM 1175 C C . ARG A 1 147 ? 17.393 -8.817 -11.290 1.00 87.69 147 ARG A C 1
ATOM 1177 O O . ARG A 1 147 ? 18.426 -9.413 -11.587 1.00 87.69 147 ARG A O 1
ATOM 1184 N N . GLY A 1 148 ? 17.111 -8.465 -10.033 1.00 81.88 148 GLY A N 1
ATOM 1185 C CA . GLY A 1 148 ? 18.020 -8.708 -8.911 1.00 81.88 148 GLY A CA 1
ATOM 1186 C C . GLY A 1 148 ? 19.346 -7.948 -9.022 1.00 81.88 148 GLY A C 1
ATOM 1187 O O . GLY A 1 148 ? 20.322 -8.316 -8.373 1.00 81.88 148 GLY A O 1
ATOM 1188 N N . LYS A 1 149 ? 19.406 -6.883 -9.834 1.00 83.00 149 LYS A N 1
ATOM 1189 C CA . LYS A 1 149 ? 20.572 -5.994 -9.960 1.00 83.00 149 LYS A CA 1
ATOM 1190 C C . LYS A 1 149 ? 20.569 -4.968 -8.829 1.00 83.00 149 LYS A C 1
ATOM 1192 O O . LYS A 1 149 ? 20.540 -3.763 -9.067 1.00 83.00 149 LYS A O 1
ATOM 1197 N N . VAL A 1 150 ? 20.546 -5.472 -7.602 1.00 79.81 150 VAL A N 1
ATOM 1198 C CA . VAL A 1 150 ? 20.381 -4.690 -6.379 1.00 79.81 150 VAL A CA 1
ATOM 1199 C C . VAL A 1 150 ? 21.479 -5.031 -5.390 1.00 79.81 150 VAL A C 1
ATOM 1201 O O . VAL A 1 150 ? 21.923 -6.170 -5.273 1.00 79.81 150 VAL A O 1
ATOM 1204 N N . SER A 1 151 ? 21.952 -3.997 -4.717 1.00 74.38 151 SER A N 1
ATOM 1205 C CA . SER A 1 151 ? 23.097 -4.003 -3.815 1.00 74.38 151 SER A CA 1
ATOM 1206 C C . SER A 1 151 ? 22.678 -3.918 -2.350 1.00 74.38 151 SER A C 1
ATOM 1208 O O . SER A 1 151 ? 23.398 -4.384 -1.469 1.00 74.38 151 SER A O 1
ATOM 1210 N N . SER A 1 152 ? 21.510 -3.332 -2.071 1.00 79.62 152 SER A N 1
ATOM 1211 C CA . SER A 1 152 ? 20.988 -3.147 -0.719 1.00 79.62 152 SER A CA 1
ATOM 1212 C C . SER A 1 152 ? 19.476 -2.896 -0.730 1.00 79.62 152 SER A C 1
ATOM 1214 O O . SER A 1 152 ? 18.878 -2.686 -1.780 1.00 79.62 152 SER A O 1
ATOM 1216 N N . SER A 1 153 ? 18.850 -2.827 0.447 1.00 76.00 153 SER A N 1
ATOM 1217 C CA . SER A 1 153 ? 17.455 -2.375 0.575 1.00 76.00 153 SER A CA 1
ATOM 1218 C C . SER A 1 153 ? 17.247 -0.905 0.178 1.00 76.00 153 SER A C 1
ATOM 1220 O O . SER A 1 153 ? 16.115 -0.456 0.033 1.00 76.00 153 SER A O 1
ATOM 1222 N N . PHE A 1 154 ? 18.304 -0.104 -0.018 1.00 78.69 154 PHE A N 1
ATOM 1223 C CA . PHE A 1 154 ? 18.181 1.239 -0.617 1.00 78.69 154 PHE A CA 1
ATOM 1224 C C . PHE A 1 154 ? 17.807 1.214 -2.095 1.00 78.69 154 PHE A C 1
ATOM 1226 O O . PHE A 1 154 ? 17.376 2.240 -2.619 1.00 78.69 154 PHE A O 1
ATOM 1233 N N . ASP A 1 155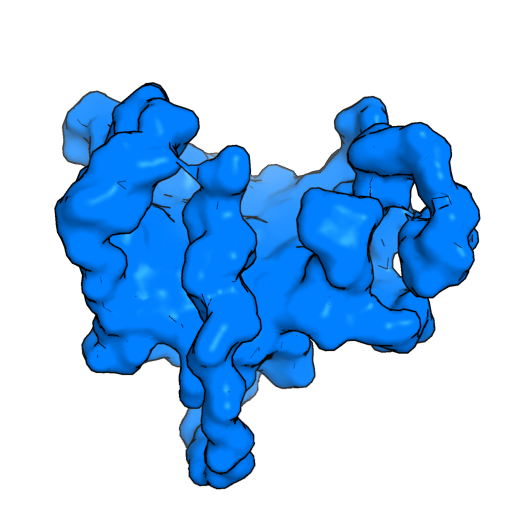 ? 17.893 0.043 -2.723 1.00 81.94 155 ASP A N 1
ATOM 1234 C CA . ASP A 1 155 ? 17.421 -0.173 -4.083 1.00 81.94 155 ASP A CA 1
ATOM 1235 C C . ASP A 1 155 ? 15.916 -0.487 -4.147 1.00 81.94 155 ASP A C 1
ATOM 1237 O O . ASP A 1 155 ? 15.373 -0.591 -5.246 1.00 81.94 155 ASP A O 1
ATOM 1241 N N . ASP A 1 156 ? 15.222 -0.575 -3.001 1.00 87.19 156 ASP A N 1
ATOM 1242 C CA . ASP A 1 156 ? 13.758 -0.598 -2.967 1.00 87.19 156 ASP A CA 1
ATOM 1243 C C . ASP A 1 156 ? 13.203 0.630 -3.701 1.00 87.19 156 ASP A C 1
ATOM 1245 O O . ASP A 1 156 ? 13.639 1.771 -3.495 1.00 87.19 156 ASP A O 1
ATOM 1249 N N . CYS A 1 157 ? 12.207 0.390 -4.548 1.00 92.62 157 CYS A N 1
ATOM 1250 C CA . CYS A 1 157 ? 11.497 1.451 -5.243 1.00 92.62 157 CYS A CA 1
ATOM 1251 C C . CYS A 1 157 ? 10.310 1.885 -4.387 1.00 92.62 157 CYS A C 1
ATOM 1253 O O . CYS A 1 157 ? 9.510 1.039 -3.997 1.00 92.62 157 CYS A O 1
ATOM 1255 N N . ILE A 1 158 ? 10.184 3.179 -4.096 1.00 94.19 158 ILE A N 1
ATOM 1256 C CA . ILE A 1 158 ? 9.128 3.732 -3.244 1.00 94.19 158 ILE A CA 1
ATOM 1257 C C . ILE A 1 158 ? 8.561 5.003 -3.876 1.00 94.19 158 ILE A C 1
ATOM 1259 O O . ILE A 1 158 ? 9.289 5.835 -4.417 1.00 94.19 158 ILE A O 1
ATOM 1263 N N . GLY A 1 159 ? 7.247 5.163 -3.784 1.00 95.69 159 GLY A N 1
ATOM 1264 C CA . GLY A 1 159 ? 6.571 6.436 -3.990 1.00 95.69 159 GLY A CA 1
ATOM 1265 C C . GLY A 1 159 ? 5.596 6.676 -2.854 1.00 95.69 159 GLY A C 1
ATOM 1266 O O . GLY A 1 159 ? 4.743 5.831 -2.600 1.00 95.69 159 GLY A O 1
ATOM 1267 N N . LYS A 1 160 ? 5.746 7.799 -2.151 1.00 95.81 160 LYS A N 1
ATOM 1268 C CA . LYS A 1 160 ? 4.898 8.186 -1.024 1.00 95.81 160 LYS A CA 1
ATOM 1269 C C . LYS A 1 160 ? 4.095 9.438 -1.358 1.00 95.81 160 LYS A C 1
ATOM 1271 O O . LYS A 1 160 ? 4.648 10.418 -1.853 1.00 95.81 160 LYS A O 1
ATOM 1276 N N . TRP A 1 161 ? 2.815 9.425 -1.007 1.00 96.12 161 TRP A N 1
ATOM 1277 C CA . TRP A 1 161 ? 1.896 10.544 -1.159 1.00 96.12 161 TRP A CA 1
ATOM 1278 C C . TRP A 1 161 ? 1.237 10.865 0.179 1.00 96.12 161 TRP A C 1
ATOM 1280 O O . TRP A 1 161 ? 0.619 10.009 0.811 1.00 96.12 161 TRP A O 1
ATOM 1290 N N . GLN A 1 162 ? 1.348 12.121 0.595 1.00 95.25 162 GLN A N 1
ATOM 1291 C CA . GLN A 1 162 ? 0.499 12.686 1.636 1.00 95.25 162 GLN A CA 1
ATOM 1292 C C . GLN A 1 162 ? -0.781 13.173 0.953 1.00 95.25 162 GLN A C 1
ATOM 1294 O O . GLN A 1 162 ? -0.708 14.090 0.136 1.00 95.25 162 GLN A O 1
ATOM 1299 N N . LEU A 1 163 ? -1.928 12.554 1.235 1.00 94.44 163 LEU A N 1
ATOM 1300 C CA . LEU A 1 163 ? -3.162 12.851 0.499 1.00 94.44 163 LEU A CA 1
ATOM 1301 C C . LEU A 1 163 ? -3.916 14.038 1.095 1.00 94.44 163 LEU A C 1
ATOM 1303 O O . LEU A 1 163 ? -4.351 14.932 0.375 1.00 94.44 163 LEU A O 1
ATOM 1307 N N . ASN A 1 164 ? -4.060 14.038 2.415 1.00 93.25 164 ASN A N 1
ATOM 1308 C CA . ASN A 1 164 ? -4.713 15.081 3.204 1.00 93.25 164 ASN A CA 1
ATOM 1309 C C . ASN A 1 164 ? -4.264 14.942 4.669 1.00 93.25 164 ASN A C 1
ATOM 1311 O O . ASN A 1 164 ? -3.274 14.268 4.951 1.00 93.25 164 ASN A O 1
ATOM 1315 N N . SER A 1 165 ? -4.949 15.591 5.610 1.00 91.00 165 SER A N 1
ATOM 1316 C CA . SER A 1 165 ? -4.643 15.473 7.041 1.00 91.00 165 SER A CA 1
ATOM 1317 C C . SER A 1 165 ? -4.984 14.105 7.643 1.00 91.00 165 SER A C 1
ATOM 1319 O O . SER A 1 165 ? -4.496 13.816 8.728 1.00 91.00 165 SER A O 1
ATOM 1321 N N . LYS A 1 166 ? -5.800 13.282 6.969 1.00 90.94 166 LYS A N 1
ATOM 1322 C CA . LYS A 1 166 ? -6.281 11.983 7.465 1.00 90.94 166 LYS A CA 1
ATOM 1323 C C . LYS A 1 166 ? -5.494 10.805 6.900 1.00 90.94 166 LYS A C 1
ATOM 1325 O O . LYS A 1 166 ? -5.284 9.838 7.618 1.00 90.94 166 LYS A O 1
ATOM 1330 N N . TYR A 1 167 ? -5.053 10.871 5.643 1.00 94.94 167 TYR A N 1
ATOM 1331 C CA . TYR A 1 167 ? -4.452 9.728 4.956 1.00 94.94 167 TYR A CA 1
ATOM 1332 C C . TYR A 1 167 ? -3.091 10.035 4.322 1.00 94.94 167 TYR A C 1
ATOM 1334 O O . TYR A 1 167 ? -2.897 11.055 3.650 1.00 94.94 167 TYR A O 1
ATOM 1342 N N . GLN A 1 168 ? -2.172 9.077 4.453 1.00 95.38 168 GLN A N 1
ATOM 1343 C CA . GLN A 1 168 ? -0.998 8.928 3.589 1.00 95.38 168 GLN A CA 1
ATOM 1344 C C . GLN A 1 168 ? -1.045 7.563 2.924 1.00 95.38 168 GLN A C 1
ATOM 1346 O O . GLN A 1 168 ? -1.540 6.590 3.494 1.00 95.38 168 GLN A O 1
ATOM 1351 N N . VAL A 1 169 ? -0.476 7.490 1.729 1.00 96.38 169 VAL A N 1
ATOM 1352 C CA . VAL A 1 169 ? -0.306 6.231 1.019 1.00 96.38 169 VAL A CA 1
ATOM 1353 C C . VAL A 1 169 ? 1.100 6.105 0.474 1.00 96.38 169 VAL A C 1
ATOM 1355 O O . VAL A 1 169 ? 1.760 7.104 0.178 1.00 96.38 169 VAL A O 1
ATOM 1358 N N . TRP A 1 170 ? 1.570 4.879 0.295 1.00 95.19 170 TRP A N 1
ATOM 1359 C CA . TRP A 1 170 ? 2.757 4.642 -0.511 1.00 95.19 170 TRP A CA 1
ATOM 1360 C C . TRP A 1 170 ? 2.694 3.320 -1.249 1.00 95.19 170 TRP A C 1
ATOM 1362 O O . TRP A 1 170 ? 2.052 2.357 -0.834 1.00 95.19 170 TRP A O 1
ATOM 1372 N N . LEU A 1 171 ? 3.396 3.300 -2.370 1.00 96.00 171 LEU A N 1
ATOM 1373 C CA . LEU A 1 171 ? 3.570 2.145 -3.220 1.00 96.00 171 LEU A CA 1
ATOM 1374 C C . LEU A 1 171 ? 5.045 1.767 -3.201 1.00 96.00 171 LEU A C 1
ATOM 1376 O O . LEU A 1 171 ? 5.908 2.642 -3.298 1.00 96.00 171 LEU A O 1
ATOM 1380 N N . GLN A 1 172 ? 5.332 0.478 -3.066 1.00 94.75 172 GLN A N 1
ATOM 1381 C CA . GLN A 1 172 ? 6.698 -0.014 -2.986 1.00 94.75 172 GLN A CA 1
ATOM 1382 C C . GLN A 1 172 ? 6.902 -1.303 -3.775 1.00 94.75 172 GLN A C 1
ATOM 1384 O O . GLN A 1 172 ? 6.021 -2.162 -3.835 1.00 94.75 172 GLN A O 1
ATOM 1389 N N . TYR A 1 173 ? 8.100 -1.449 -4.330 1.00 94.38 173 TYR A N 1
ATOM 1390 C CA . TYR A 1 173 ? 8.589 -2.691 -4.909 1.00 94.38 173 TYR A CA 1
ATOM 1391 C C . TYR A 1 173 ? 9.913 -3.060 -4.248 1.00 94.38 173 TYR A C 1
ATOM 1393 O O . TYR A 1 173 ? 10.879 -2.294 -4.302 1.00 94.38 173 TYR A O 1
ATOM 1401 N N . LEU A 1 174 ? 9.908 -4.202 -3.564 1.00 89.50 174 LEU A N 1
ATOM 1402 C CA . LEU A 1 174 ? 10.926 -4.558 -2.586 1.00 89.50 174 LEU A CA 1
ATOM 1403 C C . LEU A 1 174 ? 11.979 -5.515 -3.145 1.00 89.50 174 LEU A C 1
ATOM 1405 O O . LEU A 1 174 ? 11.679 -6.506 -3.819 1.00 89.50 174 LEU A O 1
ATOM 1409 N N . VAL A 1 175 ? 13.220 -5.262 -2.741 1.00 85.69 175 VAL A N 1
ATOM 1410 C CA . VAL A 1 175 ? 14.353 -6.183 -2.846 1.00 85.69 175 VAL A CA 1
ATOM 1411 C C . VAL A 1 175 ? 14.200 -7.342 -1.867 1.00 85.69 175 VAL A C 1
ATOM 1413 O O . VAL A 1 175 ? 14.549 -8.478 -2.188 1.00 85.69 175 VAL A O 1
ATOM 1416 N N . SER A 1 176 ? 13.683 -7.068 -0.667 1.00 80.50 176 SER A N 1
ATOM 1417 C CA . SER A 1 176 ? 13.447 -8.077 0.363 1.00 80.50 176 SER A CA 1
ATOM 1418 C C . SER A 1 176 ? 12.185 -7.759 1.179 1.00 80.50 176 SER A C 1
ATOM 1420 O O . SER A 1 176 ? 12.131 -6.693 1.793 1.00 80.50 176 SER A O 1
ATOM 1422 N N . PRO A 1 177 ? 11.191 -8.668 1.238 1.00 80.06 177 PRO A N 1
ATOM 1423 C CA . PRO A 1 177 ? 11.123 -9.935 0.508 1.00 80.06 177 PRO A CA 1
ATOM 1424 C C . PRO A 1 177 ? 11.097 -9.715 -1.013 1.00 80.06 177 PRO A C 1
ATOM 1426 O O . PRO A 1 177 ? 10.442 -8.806 -1.514 1.00 80.06 177 PRO A O 1
ATOM 1429 N N . ALA A 1 178 ? 11.853 -10.543 -1.739 1.00 81.31 178 ALA A N 1
ATOM 1430 C CA . ALA A 1 178 ? 12.120 -10.329 -3.157 1.00 81.31 178 ALA A CA 1
ATOM 1431 C C . ALA A 1 178 ? 10.844 -10.296 -4.001 1.00 81.31 178 ALA A C 1
ATOM 1433 O O . ALA A 1 178 ? 9.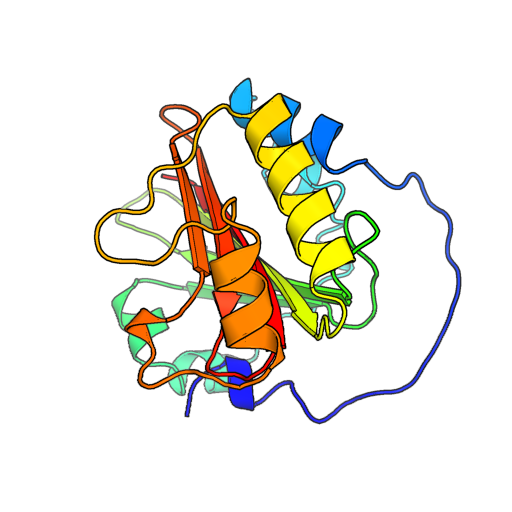993 -11.183 -3.886 1.00 81.31 178 ALA A O 1
ATOM 1434 N N . MET A 1 179 ? 10.771 -9.304 -4.892 1.00 79.81 179 MET A N 1
ATOM 1435 C CA . MET A 1 179 ? 9.702 -9.137 -5.882 1.00 79.81 179 MET A CA 1
ATOM 1436 C C . MET A 1 179 ? 8.315 -8.951 -5.249 1.00 79.81 179 MET A C 1
ATOM 1438 O O . MET A 1 179 ? 7.284 -9.223 -5.872 1.00 79.81 179 MET A O 1
ATOM 1442 N N . GLN A 1 180 ? 8.281 -8.492 -3.997 1.00 92.00 180 GLN A N 1
ATOM 1443 C CA . GLN A 1 180 ? 7.042 -8.097 -3.353 1.00 92.00 180 GLN A CA 1
ATOM 1444 C C . GLN A 1 180 ? 6.667 -6.691 -3.810 1.00 92.00 180 GLN A C 1
ATOM 1446 O O . GLN A 1 180 ? 7.418 -5.733 -3.619 1.00 92.00 180 GLN A O 1
ATOM 1451 N N . PHE A 1 181 ? 5.480 -6.580 -4.394 1.00 95.12 181 PHE A N 1
ATOM 1452 C CA . PHE A 1 181 ? 4.847 -5.312 -4.711 1.00 95.12 181 PHE A CA 1
ATOM 1453 C C . PHE A 1 181 ? 3.779 -5.039 -3.659 1.00 95.12 181 PHE A C 1
ATOM 1455 O O . PHE A 1 181 ? 2.959 -5.913 -3.373 1.00 95.12 181 PHE A O 1
ATOM 1462 N N . ALA A 1 182 ? 3.821 -3.863 -3.039 1.00 95.19 182 ALA A N 1
ATOM 1463 C CA . ALA A 1 182 ? 2.948 -3.546 -1.921 1.00 95.19 182 ALA A CA 1
ATOM 1464 C C . ALA A 1 182 ? 2.411 -2.117 -1.983 1.00 95.19 182 ALA A C 1
ATOM 1466 O O . ALA A 1 182 ? 3.121 -1.180 -2.348 1.00 95.19 182 ALA A O 1
ATOM 1467 N N . PHE A 1 183 ? 1.162 -1.973 -1.564 1.00 96.12 183 PHE A N 1
ATOM 1468 C CA . PHE A 1 183 ? 0.430 -0.727 -1.431 1.00 96.12 183 PHE A CA 1
ATOM 1469 C C . PHE A 1 183 ? -0.007 -0.553 0.023 1.00 96.12 183 PHE A C 1
ATOM 1471 O O . PHE A 1 183 ? -0.633 -1.431 0.615 1.00 96.12 183 PHE A O 1
ATOM 1478 N N . HIS A 1 184 ? 0.365 0.581 0.599 1.00 96.00 184 HIS A N 1
ATOM 1479 C CA . HIS A 1 184 ? 0.188 0.893 2.009 1.00 96.00 184 HIS A CA 1
ATOM 1480 C C . HIS A 1 184 ? -0.701 2.114 2.150 1.00 96.00 184 HIS A C 1
ATOM 1482 O O . HIS A 1 184 ? -0.574 3.069 1.378 1.00 96.00 184 HIS A O 1
ATOM 1488 N N . ILE A 1 185 ? -1.572 2.076 3.152 1.00 96.44 185 ILE A N 1
ATOM 1489 C CA . ILE A 1 185 ? -2.484 3.158 3.500 1.00 96.44 185 ILE A CA 1
ATOM 1490 C C . ILE A 1 185 ? -2.460 3.314 5.011 1.00 96.44 185 ILE A C 1
ATOM 1492 O O . ILE A 1 185 ? -2.761 2.356 5.725 1.00 96.44 185 ILE A O 1
ATOM 1496 N N . ASP A 1 186 ? -2.180 4.525 5.476 1.00 93.56 186 ASP A N 1
ATOM 1497 C CA . ASP A 1 186 ? -2.190 4.849 6.897 1.00 93.56 186 ASP A CA 1
ATOM 1498 C C . ASP A 1 186 ? -3.192 5.963 7.186 1.00 93.56 186 ASP A C 1
ATOM 1500 O O . ASP A 1 186 ? -3.192 6.997 6.508 1.00 93.56 186 ASP A O 1
ATOM 1504 N N . GLU A 1 187 ? -3.966 5.780 8.255 1.00 92.06 187 GLU A N 1
ATOM 1505 C CA . GLU A 1 187 ? -4.632 6.873 8.963 1.00 92.06 187 GLU A CA 1
ATOM 1506 C C . GLU A 1 187 ? -3.617 7.622 9.847 1.00 92.06 187 GLU A C 1
ATOM 1508 O O . GLU A 1 187 ? -2.905 7.012 10.658 1.00 92.06 187 GLU A O 1
ATOM 1513 N N . ILE A 1 188 ? -3.539 8.944 9.674 1.00 87.44 188 ILE A N 1
ATOM 1514 C CA . ILE A 1 188 ? -2.558 9.843 10.312 1.00 87.44 188 ILE A CA 1
ATOM 1515 C C . ILE A 1 188 ? -3.114 10.508 11.553 1.00 87.44 188 ILE A C 1
ATOM 1517 O O . ILE A 1 188 ? -4.336 10.717 11.671 1.00 87.44 188 ILE A O 1
#

Sequence (188 aa):
MGLFDFFRNSKKNDPDTNNGRVSIESILSALKLGTDQDLLEILGVNFYSLKKASDQILKNNPSDLKAGVIEVYFNHDSYFFDHFDSLVYKVYRPGSELKRQCFFYCTMLNPESIFSISKRFEETLGTPNSIGRKSICDKSSIENVARGKVSSSFDDCIGKWQLNSKYQVWLQYLVSPAMQFAFHIDEI

Secondary structure (DSSP, 8-state):
--HHHHGGG---------S----HHHHHHHHHHT-SS-HHHHTT--GGGPEEPPHHHHHT-HHHHHTTEEEEEEE-SS-BTTTBSEEEEEEE-STT--EEEEEEEEE---HHHHHHHHHHHHHHH-SPB-TTSEETT-HHHHHHHHTT--SSGGG-EEEEEE-SSSEEEEEEEETTTTTEEEEEEEE-

Foldseek 3Di:
DALVVPVPPDDDDDDDDPDDADAPLQLLLVVLVPDPDDNCVSQVHDPVQWAWDDVVSVVVHVVCVVVQWDTKTKDQPDDGNNAFNIWIKTWGQPDPDIKIKIKTKDQDLDLVVQLVVLVSCCVRQNFFDQPQAAASNDSVLSVCLSVLVDDDQSSKHKGKGDSDQFKIKMWIQTNVVRRMTMIMMIGD